Protein AF-A0A958JFI7-F1 (afdb_monomer_lite)

pLDDT: mean 71.12, std 20.84, range [21.69, 96.81]

Sequence (256 aa):
MNRSFSLTLYSITSLLFASSVSAQTQDPQSLEALSASIRDAGNITIALNADDDFAAGRYRFKNTDSPDADMDIFRLAPEFPLAEKFSHIEPLLELSASYLNISQDVPIPFPSTDADNLQFDVWSFGAGLGARIFLSEEYVRLIPRMRIVYSRFESSYDFRSPETRAELQPILGEAVDFDFTAWTYAPSLELEIAQVPFNDFLSFSFSSRADYLYTDSDRVFNRQKSFDSEASIWRNAVYLDFLTGIEFYATPLTLR

Structure (mmCIF, N/CA/C/O backbone):
data_AF-A0A958JFI7-F1
#
_entry.id   AF-A0A958JFI7-F1
#
loop_
_atom_site.group_PDB
_atom_site.id
_atom_site.type_symbol
_atom_site.label_atom_id
_atom_site.label_alt_id
_atom_site.label_comp_id
_atom_site.label_asym_id
_atom_site.label_entity_id
_atom_site.label_seq_id
_atom_site.pdbx_PDB_ins_code
_atom_site.Cartn_x
_atom_site.Cartn_y
_atom_site.Cartn_z
_atom_site.occupancy
_atom_site.B_iso_or_equiv
_atom_site.auth_seq_id
_atom_site.auth_comp_id
_atom_site.auth_asym_id
_atom_site.auth_atom_id
_atom_site.pdbx_PDB_model_num
ATOM 1 N N . MET A 1 1 ? -13.274 -21.461 9.652 1.00 24.55 1 MET A N 1
ATOM 2 C CA . MET A 1 1 ? -12.465 -20.587 8.775 1.00 24.55 1 MET A CA 1
ATOM 3 C C . MET A 1 1 ? -13.391 -20.023 7.715 1.00 24.55 1 MET A C 1
ATOM 5 O O . MET A 1 1 ? -13.614 -20.683 6.709 1.00 24.55 1 MET A O 1
ATOM 9 N N . ASN A 1 2 ? -13.965 -18.848 7.964 1.00 23.44 2 ASN A N 1
ATOM 10 C CA . ASN A 1 2 ? -14.810 -18.174 6.980 1.00 23.44 2 ASN A CA 1
ATOM 11 C C . ASN A 1 2 ? -13.929 -17.186 6.211 1.00 23.44 2 ASN A C 1
ATOM 13 O O . ASN A 1 2 ? -13.140 -16.472 6.825 1.00 23.44 2 ASN A O 1
ATOM 17 N N . ARG A 1 3 ? -14.036 -17.182 4.881 1.00 21.69 3 ARG A N 1
ATOM 18 C CA . ARG A 1 3 ? -13.420 -16.169 4.020 1.00 21.69 3 ARG A CA 1
ATOM 19 C C . ARG A 1 3 ? -14.536 -15.247 3.549 1.00 21.69 3 ARG A C 1
ATOM 21 O O . ARG A 1 3 ? -15.418 -15.702 2.827 1.00 21.69 3 ARG A O 1
ATOM 28 N N . SER A 1 4 ? -14.513 -13.996 3.989 1.00 23.27 4 SER A N 1
ATOM 29 C CA . SER A 1 4 ? -15.275 -12.921 3.359 1.00 23.27 4 SER A CA 1
ATOM 30 C C . SER A 1 4 ? -14.637 -12.566 2.014 1.00 23.27 4 SER A C 1
ATOM 32 O O . SER A 1 4 ? -13.440 -12.774 1.806 1.00 23.27 4 SER A O 1
ATOM 34 N N . PHE A 1 5 ? -15.444 -12.042 1.097 1.00 23.30 5 PHE A N 1
ATOM 35 C CA . PHE A 1 5 ? -14.984 -11.445 -0.152 1.00 23.30 5 PHE A CA 1
ATOM 36 C C . PHE A 1 5 ? -15.535 -10.017 -0.162 1.00 23.30 5 PHE A C 1
ATOM 38 O O . PHE A 1 5 ? -16.752 -9.851 -0.119 1.00 23.30 5 PHE A O 1
ATOM 45 N N . SER A 1 6 ? -14.655 -9.015 -0.127 1.00 24.34 6 SER A N 1
ATOM 46 C CA . SER A 1 6 ? -15.038 -7.600 -0.215 1.00 24.34 6 SER A CA 1
ATOM 47 C C . SER A 1 6 ? -14.938 -7.134 -1.664 1.00 24.34 6 SER A C 1
ATOM 49 O O . SER A 1 6 ? -14.059 -7.593 -2.397 1.00 24.34 6 SER A O 1
ATOM 51 N N . LEU A 1 7 ? -15.806 -6.208 -2.066 1.00 23.19 7 LEU A N 1
ATOM 52 C CA . LEU A 1 7 ? -15.664 -5.445 -3.303 1.00 23.19 7 LEU A CA 1
ATOM 53 C C . LEU A 1 7 ? -15.663 -3.952 -2.957 1.00 23.19 7 LEU A C 1
ATOM 55 O O . LEU A 1 7 ? -16.640 -3.244 -3.194 1.00 23.19 7 LEU A O 1
ATOM 59 N N . THR A 1 8 ? -14.566 -3.476 -2.372 1.00 30.16 8 THR A N 1
ATOM 60 C CA . THR A 1 8 ? -14.452 -2.083 -1.932 1.00 30.16 8 THR A CA 1
ATOM 61 C C . THR A 1 8 ? -14.417 -1.141 -3.142 1.00 30.16 8 THR A C 1
ATOM 63 O O . THR A 1 8 ? -13.464 -1.134 -3.924 1.00 30.16 8 THR A O 1
ATOM 66 N N . LEU A 1 9 ? -15.474 -0.341 -3.320 1.00 23.33 9 LEU A N 1
ATOM 67 C CA . LEU A 1 9 ? -15.602 0.596 -4.438 1.00 23.33 9 LEU A CA 1
ATOM 68 C C . LEU A 1 9 ? -14.866 1.914 -4.141 1.00 23.33 9 LEU A C 1
ATOM 70 O O . LEU A 1 9 ? -15.475 2.932 -3.815 1.00 23.33 9 LEU A O 1
ATOM 74 N N . TYR A 1 10 ? -13.542 1.901 -4.260 1.00 28.62 10 TYR A N 1
ATOM 75 C CA . TYR A 1 10 ? -12.729 3.099 -4.067 1.00 28.62 10 TYR A CA 1
ATOM 76 C C . TYR A 1 10 ? -12.900 4.120 -5.198 1.00 28.62 10 TYR A C 1
ATOM 78 O O . TYR A 1 10 ? -12.567 3.857 -6.355 1.00 28.62 10 TYR A O 1
ATOM 86 N N . SER A 1 11 ? -13.278 5.351 -4.847 1.00 24.22 11 SER A N 1
ATOM 87 C CA . SER A 1 11 ? -12.982 6.519 -5.677 1.00 24.22 11 SER A CA 1
ATOM 88 C C . SER A 1 11 ? -11.522 6.942 -5.466 1.00 24.22 11 SER A C 1
ATOM 90 O O . SER A 1 11 ? -11.236 7.866 -4.697 1.00 24.22 11 SER A O 1
ATOM 92 N N . ILE A 1 12 ? -10.584 6.283 -6.157 1.00 28.97 12 ILE A N 1
ATOM 93 C CA . ILE A 1 12 ? -9.196 6.766 -6.285 1.00 28.97 12 ILE A CA 1
ATOM 94 C C . ILE A 1 12 ? -9.207 7.973 -7.236 1.00 28.97 12 ILE A C 1
ATOM 96 O O . ILE A 1 12 ? -8.841 7.892 -8.405 1.00 28.97 12 ILE A O 1
ATOM 100 N N . THR A 1 13 ? -9.697 9.110 -6.744 1.00 25.06 13 THR A N 1
ATOM 101 C CA . THR A 1 13 ? -9.997 10.295 -7.574 1.00 25.06 13 THR A CA 1
ATOM 102 C C . THR A 1 13 ? -8.757 11.130 -7.926 1.00 25.06 13 THR A C 1
ATOM 104 O O . THR A 1 13 ? -8.886 12.215 -8.489 1.00 25.06 13 THR A O 1
ATOM 107 N N . SER A 1 14 ? -7.551 10.667 -7.580 1.00 26.06 14 SER A N 1
ATOM 108 C CA . SER A 1 14 ? -6.311 11.433 -7.748 1.00 26.06 14 SER A CA 1
ATOM 109 C C . SER A 1 14 ? -5.054 10.561 -7.870 1.00 26.06 14 SER A C 1
ATOM 111 O O . SER A 1 14 ? -4.099 10.728 -7.116 1.00 26.06 14 SER A O 1
ATOM 113 N N . LEU A 1 15 ? -5.033 9.668 -8.861 1.00 29.42 15 LEU A N 1
ATOM 114 C CA . LEU A 1 15 ? -3.793 9.201 -9.496 1.00 29.42 15 LEU A CA 1
ATOM 115 C C . LEU A 1 15 ? -3.896 9.459 -11.005 1.00 29.42 15 LEU A C 1
ATOM 117 O O . LEU A 1 15 ? -4.109 8.562 -11.817 1.00 29.42 15 LEU A O 1
ATOM 121 N N . LEU A 1 16 ? -3.792 10.741 -11.371 1.00 25.45 16 LEU A N 1
ATOM 122 C CA . LEU A 1 16 ? -3.577 11.156 -12.755 1.00 25.45 16 LEU A CA 1
ATOM 123 C C . LEU A 1 16 ? -2.144 10.780 -13.150 1.00 25.45 16 LEU A C 1
ATOM 125 O O . LEU A 1 16 ? -1.223 11.581 -12.997 1.00 25.45 16 LEU A O 1
ATOM 129 N N . PHE A 1 17 ? -1.970 9.559 -13.657 1.00 33.88 17 PHE A N 1
ATOM 130 C CA . PHE A 1 17 ? -0.748 9.128 -14.336 1.00 33.88 17 PHE A CA 1
ATOM 131 C C . PHE A 1 17 ? -0.603 9.898 -15.656 1.00 33.88 17 PHE A C 1
ATOM 133 O O . PHE A 1 17 ? -1.020 9.450 -16.722 1.00 33.88 17 PHE A O 1
ATOM 140 N N . ALA A 1 18 ? -0.048 11.103 -15.548 1.00 25.31 18 ALA A N 1
ATOM 141 C CA . ALA A 1 18 ? 0.226 12.017 -16.649 1.00 25.31 18 ALA A CA 1
ATOM 142 C C . ALA A 1 18 ? 1.734 12.300 -16.770 1.00 25.31 18 ALA A C 1
ATOM 144 O O . ALA A 1 18 ? 2.155 13.443 -16.937 1.00 25.31 18 ALA A O 1
AT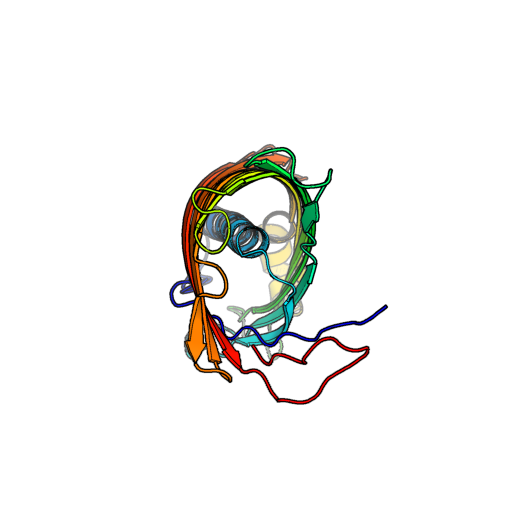OM 145 N N . SER A 1 19 ? 2.555 11.251 -16.704 1.00 30.91 19 SER A N 1
ATOM 146 C CA . SER A 1 19 ? 3.933 11.253 -17.198 1.00 30.91 19 SER A CA 1
ATOM 147 C C . SER A 1 19 ? 3.931 10.754 -18.649 1.00 30.91 19 SER A C 1
ATOM 149 O O . SER A 1 19 ? 4.237 9.605 -18.952 1.00 30.91 19 SER A O 1
ATOM 151 N N . SER A 1 20 ? 3.545 11.634 -19.581 1.00 28.55 20 SER A N 1
ATOM 152 C CA . SER A 1 20 ? 3.682 11.375 -21.016 1.00 28.55 20 SER A CA 1
ATOM 153 C C . SER A 1 20 ? 5.169 11.283 -21.371 1.00 28.55 20 SER A C 1
ATOM 155 O O . SER A 1 20 ? 5.827 12.309 -21.560 1.00 28.55 20 SER A O 1
ATOM 157 N N . VAL A 1 21 ? 5.707 10.063 -21.456 1.00 30.98 21 VAL A N 1
ATOM 158 C CA . VAL A 1 21 ? 7.081 9.804 -21.911 1.00 30.98 21 VAL A CA 1
ATOM 159 C C . VAL A 1 21 ? 7.155 10.053 -23.420 1.00 30.98 21 VAL A C 1
ATOM 161 O O . VAL A 1 21 ? 7.144 9.138 -24.240 1.00 30.98 21 VAL A O 1
ATOM 164 N N . SER A 1 22 ? 7.207 11.328 -23.807 1.00 29.44 22 SER A N 1
ATOM 165 C CA . SER A 1 22 ? 7.483 11.738 -25.179 1.00 29.44 22 SER A CA 1
ATOM 166 C C . SER A 1 22 ? 8.961 11.488 -25.476 1.00 29.44 22 SER A C 1
ATOM 168 O O . SER A 1 22 ? 9.813 12.344 -25.232 1.00 29.44 22 SER A O 1
ATOM 170 N N . ALA A 1 23 ? 9.270 10.293 -25.977 1.00 30.44 23 ALA A N 1
ATOM 171 C CA . ALA A 1 23 ? 10.619 9.885 -26.344 1.00 30.44 23 ALA A CA 1
ATOM 172 C C . ALA A 1 23 ? 11.145 10.688 -27.552 1.00 30.44 23 ALA A C 1
ATOM 174 O O . ALA A 1 23 ? 11.048 10.251 -28.698 1.00 30.44 23 ALA A O 1
ATOM 175 N N . GLN A 1 24 ? 11.737 11.860 -27.299 1.00 26.53 24 GLN A N 1
ATOM 176 C CA . GLN A 1 24 ? 12.527 12.608 -28.282 1.00 26.53 24 GLN A CA 1
ATOM 177 C C . GLN A 1 24 ? 13.888 13.045 -27.717 1.00 26.53 24 GLN A C 1
ATOM 179 O O . GLN A 1 24 ? 14.067 14.152 -27.229 1.00 26.53 24 GLN A O 1
ATOM 184 N N . THR A 1 25 ? 14.859 12.142 -27.894 1.00 32.44 25 THR A N 1
ATOM 185 C CA . THR A 1 25 ? 16.273 12.413 -28.238 1.00 32.44 25 THR A CA 1
ATOM 186 C C . THR A 1 25 ? 17.147 13.331 -27.358 1.00 32.44 25 THR A C 1
ATOM 188 O O . THR A 1 25 ? 17.020 14.547 -27.378 1.00 32.44 25 THR A O 1
ATOM 191 N N . GLN A 1 26 ? 18.211 12.722 -26.810 1.00 33.88 26 GLN A N 1
ATOM 192 C CA . GLN A 1 26 ? 19.552 13.311 -26.605 1.00 33.88 26 GLN A CA 1
ATOM 193 C C . GLN A 1 26 ? 19.723 14.537 -25.673 1.00 33.88 26 GLN A C 1
ATOM 195 O O . GLN A 1 26 ? 20.345 15.506 -26.094 1.00 33.88 26 GLN A O 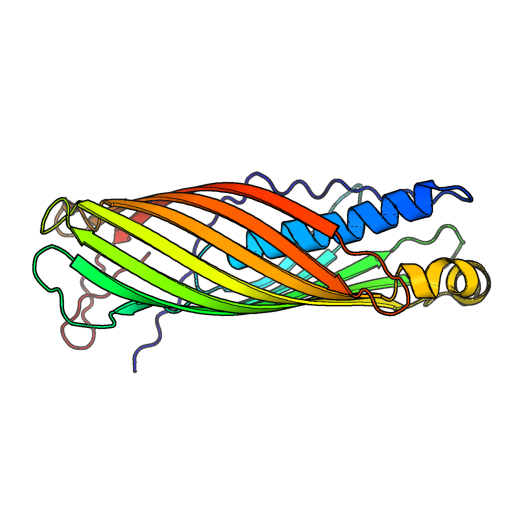1
ATOM 200 N N . ASP A 1 27 ? 19.312 14.479 -24.395 1.00 32.47 27 ASP A N 1
ATOM 201 C CA . ASP A 1 27 ? 19.961 15.277 -23.320 1.00 32.47 27 ASP A CA 1
ATOM 202 C C . ASP A 1 27 ? 19.539 14.817 -21.885 1.00 32.47 27 ASP A C 1
ATOM 204 O O . ASP A 1 27 ? 18.872 13.775 -21.766 1.00 32.47 27 ASP A O 1
ATOM 208 N N . PRO A 1 28 ? 19.903 15.521 -20.775 1.00 33.31 28 PRO A N 1
ATOM 209 C CA . PRO A 1 28 ? 19.523 15.205 -19.384 1.00 33.31 28 PRO A CA 1
ATOM 210 C C . PRO A 1 28 ? 18.050 14.900 -19.084 1.00 33.31 28 PRO A C 1
ATOM 212 O O . PRO A 1 28 ? 17.765 14.323 -18.036 1.00 33.31 28 PRO A O 1
ATOM 215 N N . GLN A 1 29 ? 17.132 15.196 -20.003 1.00 40.66 29 GLN A N 1
ATOM 216 C CA . GLN A 1 29 ? 15.729 14.776 -19.942 1.00 40.66 29 GLN A CA 1
ATOM 217 C C . GLN A 1 29 ? 15.566 13.251 -19.793 1.00 40.66 29 GLN A C 1
ATOM 219 O O . GLN A 1 29 ? 14.588 12.793 -19.215 1.00 40.66 29 GLN A O 1
ATOM 224 N N . SER A 1 30 ? 16.543 12.448 -20.234 1.00 44.34 30 SER A N 1
ATOM 225 C CA . SER A 1 30 ? 16.565 10.995 -19.985 1.00 44.34 30 SER A CA 1
ATOM 226 C C . SER A 1 30 ? 16.755 10.633 -18.502 1.00 44.34 30 SER A C 1
ATOM 228 O O . SER A 1 30 ? 16.158 9.674 -18.016 1.00 44.34 30 SER A O 1
ATOM 230 N N . LEU A 1 31 ? 17.533 11.423 -17.750 1.00 38.69 31 LEU A N 1
ATOM 231 C CA . LEU A 1 31 ? 17.660 11.281 -16.297 1.00 38.69 31 LEU A CA 1
ATOM 232 C C . LEU A 1 31 ? 16.433 11.831 -15.565 1.00 38.69 31 LEU A C 1
ATOM 234 O O . LEU A 1 31 ? 16.065 11.274 -14.534 1.00 38.69 31 LEU A O 1
ATOM 238 N N . GLU A 1 32 ? 15.796 12.881 -16.089 1.00 40.81 32 GLU A N 1
ATOM 239 C CA . GLU A 1 32 ? 14.532 13.391 -15.548 1.00 40.81 32 GLU A CA 1
ATOM 240 C C . GLU A 1 32 ? 13.403 12.372 -15.733 1.00 40.81 32 GLU A C 1
ATOM 242 O O . GLU A 1 32 ? 12.757 12.025 -14.749 1.00 40.81 32 GLU A O 1
ATOM 247 N N . ALA A 1 33 ? 13.233 11.807 -16.932 1.00 46.12 33 ALA A N 1
ATOM 248 C CA . ALA A 1 33 ? 12.263 10.747 -17.212 1.00 46.12 33 ALA A CA 1
ATOM 249 C C . ALA A 1 33 ? 12.496 9.499 -16.344 1.00 46.12 33 ALA A C 1
ATOM 251 O O . ALA A 1 33 ? 11.548 8.956 -15.779 1.00 46.12 33 ALA A O 1
ATOM 252 N N . LEU A 1 34 ? 13.757 9.091 -16.147 1.00 47.94 34 LEU A N 1
ATOM 253 C CA . LEU A 1 34 ? 14.077 8.004 -15.223 1.00 47.94 34 LEU A CA 1
ATOM 254 C C . LEU A 1 34 ? 13.734 8.365 -13.770 1.00 47.94 34 LEU A C 1
ATOM 256 O O . LEU A 1 34 ? 13.151 7.561 -13.048 1.00 47.94 34 LEU A O 1
ATOM 260 N N . SER A 1 35 ? 14.072 9.581 -13.331 1.00 46.56 35 SER A N 1
ATOM 261 C CA . SER A 1 35 ? 13.741 10.045 -11.979 1.00 46.56 35 SER A CA 1
ATOM 262 C C . SER A 1 35 ? 12.233 10.182 -11.758 1.00 46.56 35 SER A C 1
ATOM 264 O O . SER A 1 35 ? 11.768 9.936 -10.649 1.00 46.56 35 SER A O 1
ATOM 266 N N . ALA A 1 36 ? 11.469 10.503 -12.808 1.00 52.56 36 ALA A N 1
ATOM 267 C CA . ALA A 1 36 ? 10.015 10.484 -12.802 1.00 52.56 36 ALA A CA 1
ATOM 268 C C . ALA A 1 36 ? 9.503 9.048 -12.656 1.00 52.56 36 ALA A C 1
ATOM 270 O O . ALA A 1 36 ? 8.734 8.800 -11.743 1.00 52.56 36 ALA A O 1
ATOM 271 N N . SER A 1 37 ? 10.016 8.083 -13.426 1.00 54.03 37 SER A N 1
ATOM 272 C CA . SER A 1 37 ? 9.641 6.666 -13.291 1.00 54.03 37 SER A CA 1
ATOM 273 C C . SER A 1 37 ? 9.950 6.091 -11.898 1.00 54.03 37 SER A C 1
ATOM 275 O O . SER A 1 37 ? 9.134 5.366 -11.338 1.00 54.03 37 SER A O 1
ATOM 277 N N . ILE A 1 38 ? 11.099 6.437 -11.302 1.00 53.56 38 ILE A N 1
ATOM 278 C CA . ILE A 1 38 ? 11.480 6.013 -9.939 1.00 53.56 38 ILE A CA 1
ATOM 279 C C . ILE A 1 38 ? 10.630 6.728 -8.870 1.00 53.56 38 ILE A C 1
ATOM 281 O O . ILE A 1 38 ? 10.262 6.134 -7.855 1.00 53.56 38 ILE A O 1
ATOM 285 N N . ARG A 1 39 ? 10.266 7.996 -9.091 1.00 55.78 39 ARG A N 1
ATOM 286 C CA . ARG A 1 39 ? 9.355 8.739 -8.210 1.00 55.78 39 ARG A CA 1
ATOM 287 C C . ARG A 1 39 ? 7.922 8.214 -8.303 1.00 55.78 39 ARG A C 1
ATOM 289 O O . ARG A 1 39 ? 7.270 8.078 -7.274 1.00 55.78 39 ARG A O 1
ATOM 296 N N . ASP A 1 40 ? 7.454 7.887 -9.501 1.00 58.12 40 ASP A N 1
ATOM 297 C CA . ASP A 1 40 ? 6.142 7.299 -9.759 1.00 58.12 40 ASP A CA 1
ATOM 298 C C . ASP A 1 40 ? 6.066 5.900 -9.131 1.00 58.12 40 ASP A C 1
ATOM 300 O O . ASP A 1 40 ? 5.099 5.611 -8.433 1.00 58.12 40 ASP A O 1
ATOM 304 N N . ALA A 1 41 ? 7.132 5.096 -9.221 1.00 53.81 41 ALA A N 1
ATOM 305 C CA . ALA A 1 41 ? 7.309 3.863 -8.451 1.00 53.81 41 ALA A CA 1
ATOM 306 C C . ALA A 1 41 ? 7.175 4.085 -6.928 1.00 53.81 41 ALA A C 1
ATOM 308 O O . ALA A 1 41 ? 6.419 3.379 -6.258 1.00 53.81 41 ALA A O 1
ATOM 309 N N . GLY A 1 42 ? 7.854 5.095 -6.372 1.00 53.56 42 GLY A N 1
ATOM 310 C CA . GLY A 1 42 ? 7.721 5.472 -4.959 1.00 53.56 42 GLY A CA 1
ATOM 311 C C . GLY A 1 42 ? 6.292 5.885 -4.575 1.00 53.56 42 GLY A C 1
ATOM 312 O O . GLY A 1 42 ? 5.761 5.413 -3.570 1.00 53.56 42 GLY A O 1
ATOM 313 N N . ASN A 1 43 ? 5.639 6.705 -5.404 1.00 56.91 43 ASN A N 1
ATOM 314 C CA . ASN A 1 43 ? 4.254 7.156 -5.226 1.00 56.91 43 ASN A CA 1
ATOM 315 C C . ASN A 1 43 ? 3.247 5.994 -5.300 1.00 56.91 43 ASN A C 1
ATOM 317 O O . ASN A 1 43 ? 2.306 5.932 -4.507 1.00 56.91 43 ASN A O 1
ATOM 321 N N . ILE A 1 44 ? 3.464 5.053 -6.222 1.00 59.84 44 ILE A N 1
ATOM 322 C CA . ILE A 1 44 ? 2.700 3.811 -6.346 1.00 59.84 44 ILE A CA 1
ATOM 323 C C . ILE A 1 44 ? 2.834 2.993 -5.060 1.00 59.84 44 ILE A C 1
ATOM 325 O O . ILE A 1 44 ? 1.824 2.608 -4.483 1.00 59.84 44 ILE A O 1
ATOM 329 N N . THR A 1 45 ? 4.049 2.797 -4.546 1.00 55.88 45 THR A N 1
ATOM 330 C CA . THR A 1 45 ? 4.294 2.090 -3.277 1.00 55.88 45 THR A CA 1
ATOM 331 C C . THR A 1 45 ? 3.648 2.789 -2.084 1.00 55.88 45 THR A C 1
ATOM 333 O O . THR A 1 45 ? 3.091 2.133 -1.204 1.00 55.88 45 THR A O 1
ATOM 336 N N . ILE A 1 46 ? 3.655 4.118 -2.067 1.00 57.75 46 ILE A N 1
ATOM 337 C CA . ILE A 1 46 ? 2.940 4.938 -1.088 1.00 57.75 46 ILE A CA 1
ATOM 338 C C . ILE A 1 46 ? 1.425 4.651 -1.128 1.00 57.75 46 ILE A C 1
ATOM 340 O O . ILE A 1 46 ? 0.836 4.364 -0.085 1.00 57.75 46 ILE A O 1
ATOM 344 N N . ALA A 1 47 ? 0.804 4.614 -2.312 1.00 59.62 47 ALA A N 1
ATOM 345 C CA . ALA A 1 47 ? -0.613 4.268 -2.468 1.00 59.62 47 ALA A CA 1
ATOM 346 C C . ALA A 1 47 ? -0.914 2.793 -2.112 1.00 59.62 47 ALA A C 1
ATOM 348 O O . ALA A 1 47 ? -1.837 2.512 -1.344 1.00 59.62 47 ALA A O 1
ATOM 349 N N . LEU A 1 48 ? -0.093 1.854 -2.603 1.00 63.06 48 LEU A N 1
ATOM 350 C CA . LEU A 1 48 ? -0.191 0.409 -2.346 1.00 63.06 48 LEU A CA 1
ATOM 351 C C . LEU A 1 48 ? -0.069 0.038 -0.870 1.00 63.06 48 LEU A C 1
ATOM 353 O O . LEU A 1 48 ? -0.626 -0.977 -0.460 1.00 63.06 48 LEU A O 1
ATOM 357 N N . ASN A 1 49 ? 0.671 0.814 -0.076 1.00 58.78 49 ASN A N 1
ATOM 358 C CA . ASN A 1 49 ? 0.862 0.527 1.343 1.00 58.78 49 ASN A CA 1
ATOM 359 C C . ASN A 1 49 ? -0.076 1.328 2.247 1.00 58.78 49 ASN A C 1
ATOM 361 O O . ASN A 1 49 ? -0.395 0.842 3.334 1.00 58.78 49 ASN A O 1
ATOM 365 N N . ALA A 1 50 ? -0.588 2.481 1.802 1.00 57.91 50 ALA A N 1
ATOM 366 C CA . ALA A 1 50 ? -1.549 3.272 2.566 1.00 57.91 50 ALA A CA 1
ATOM 367 C C . ALA A 1 50 ? -2.839 2.492 2.850 1.00 57.91 50 ALA A C 1
ATOM 369 O O . ALA A 1 50 ? -3.144 2.240 4.009 1.00 57.91 50 ALA A O 1
ATOM 370 N N . ASP A 1 51 ? -3.566 2.067 1.807 1.00 63.91 51 ASP A N 1
ATOM 371 C CA . ASP A 1 51 ? -5.032 1.908 1.911 1.00 63.91 51 ASP A CA 1
ATOM 372 C C . ASP A 1 51 ? -5.632 0.680 2.649 1.00 63.91 51 ASP A C 1
ATOM 374 O O . ASP A 1 51 ? -6.760 0.307 2.382 1.00 63.91 51 ASP A O 1
ATOM 378 N N . ASP A 1 52 ? -4.891 0.064 3.576 1.00 58.78 52 ASP A N 1
ATOM 379 C CA . ASP A 1 52 ? -5.273 -0.957 4.587 1.00 58.78 52 ASP A CA 1
ATOM 380 C C . ASP A 1 52 ? -6.064 -2.234 4.205 1.00 58.78 52 ASP A C 1
ATOM 382 O O . ASP A 1 52 ? -6.042 -3.189 4.974 1.00 58.78 52 ASP A O 1
ATOM 386 N N . ASP A 1 53 ? -6.724 -2.306 3.055 1.00 64.44 53 ASP A N 1
ATOM 387 C CA . ASP A 1 53 ? -7.720 -3.326 2.709 1.00 64.44 53 ASP A CA 1
ATOM 388 C C . ASP A 1 53 ? -7.123 -4.576 2.027 1.00 64.44 53 ASP A C 1
ATOM 390 O O . ASP A 1 53 ? -5.964 -4.609 1.596 1.00 64.44 53 ASP A O 1
ATOM 394 N N . PHE A 1 54 ? -7.939 -5.625 1.878 1.00 69.81 54 PHE A N 1
ATOM 395 C CA . PHE A 1 54 ? -7.615 -6.773 1.022 1.00 69.81 54 PHE A CA 1
ATOM 396 C C . PHE A 1 54 ? -8.020 -6.479 -0.426 1.00 69.81 54 PHE A C 1
ATOM 398 O O . PHE A 1 54 ? -9.208 -6.371 -0.725 1.00 69.81 54 PHE A O 1
ATOM 405 N N . ALA A 1 55 ? -7.048 -6.416 -1.336 1.00 70.62 55 ALA A N 1
ATOM 406 C CA . ALA A 1 55 ? -7.285 -6.145 -2.753 1.00 70.62 55 ALA A CA 1
ATOM 407 C C . ALA A 1 55 ? -6.623 -7.212 -3.630 1.00 70.62 55 ALA A C 1
ATOM 409 O O . ALA A 1 55 ? -5.481 -7.597 -3.396 1.00 70.62 55 ALA A O 1
ATOM 410 N N . ALA A 1 56 ? -7.321 -7.690 -4.656 1.00 77.75 56 ALA A N 1
ATOM 411 C CA . ALA A 1 56 ? -6.735 -8.544 -5.684 1.00 77.75 56 ALA A CA 1
ATOM 412 C C . ALA A 1 56 ? -7.485 -8.348 -7.003 1.00 77.75 56 ALA A C 1
ATOM 414 O O . ALA A 1 56 ? -8.716 -8.395 -7.017 1.00 77.75 56 ALA A O 1
ATOM 415 N N . GLY A 1 57 ? -6.770 -8.153 -8.108 1.00 72.25 57 GLY A N 1
ATOM 416 C CA . GLY A 1 57 ? -7.414 -7.974 -9.406 1.00 72.25 57 GLY A CA 1
ATOM 417 C C . GLY A 1 57 ? -6.461 -7.629 -10.541 1.00 72.25 57 GLY A C 1
ATOM 418 O O . GLY A 1 57 ? -5.320 -7.235 -10.313 1.00 72.25 57 GLY A O 1
ATOM 419 N N . ARG A 1 58 ? -6.984 -7.755 -11.764 1.00 75.50 58 ARG A N 1
ATOM 420 C CA . ARG A 1 58 ? -6.367 -7.264 -12.996 1.00 75.50 58 ARG A CA 1
ATOM 421 C C . ARG A 1 58 ? -7.145 -6.064 -13.505 1.00 75.50 58 ARG A C 1
ATOM 423 O O . ARG A 1 58 ? -8.359 -6.151 -13.695 1.00 75.50 58 ARG A O 1
ATOM 430 N N . TYR A 1 59 ? -6.439 -4.983 -13.782 1.00 72.38 59 TYR A N 1
ATOM 431 C CA . TYR A 1 59 ? -6.973 -3.753 -14.345 1.00 72.38 59 TYR A CA 1
ATOM 432 C C . TYR A 1 59 ? -6.307 -3.499 -15.696 1.00 72.38 59 TYR A C 1
ATOM 434 O O . TYR A 1 59 ? -5.136 -3.814 -15.885 1.00 72.38 59 TYR A O 1
ATOM 442 N N . ARG A 1 60 ? -7.059 -2.927 -16.639 1.00 72.56 60 ARG A N 1
ATOM 443 C CA . ARG A 1 60 ? -6.530 -2.443 -17.916 1.00 72.56 60 ARG A CA 1
ATOM 444 C C . ARG A 1 60 ? -6.875 -0.974 -18.049 1.00 72.56 60 ARG A C 1
ATOM 446 O O . ARG A 1 60 ? -8.048 -0.628 -18.194 1.00 72.56 60 ARG A O 1
ATOM 453 N N . PHE A 1 61 ? -5.859 -0.128 -18.012 1.00 68.06 61 PHE A N 1
ATOM 454 C CA . PHE A 1 61 ? -5.993 1.294 -18.263 1.00 68.06 61 PHE A CA 1
ATOM 455 C C . PHE A 1 61 ? -5.861 1.532 -19.758 1.00 68.06 61 PHE A C 1
ATOM 457 O O . PHE A 1 61 ? -4.823 1.251 -20.349 1.00 68.06 61 PHE A O 1
ATOM 464 N N . LYS A 1 62 ? -6.938 2.039 -20.357 1.00 70.44 62 LYS A N 1
ATOM 465 C CA . LYS A 1 62 ? -6.939 2.512 -21.737 1.00 70.44 62 LYS A CA 1
ATOM 466 C C . LYS A 1 62 ? -6.881 4.022 -21.741 1.00 70.44 62 LYS A C 1
ATOM 468 O O . LYS A 1 62 ? -7.745 4.654 -21.132 1.00 70.44 62 LYS A O 1
ATOM 473 N N . ASN A 1 63 ? -5.901 4.585 -22.429 1.00 54.88 63 ASN A N 1
ATOM 474 C CA . ASN A 1 63 ? -5.782 6.024 -22.604 1.00 54.88 63 ASN A CA 1
ATOM 475 C C . ASN A 1 63 ? -5.729 6.347 -24.104 1.00 54.88 63 ASN A C 1
ATOM 477 O O . ASN A 1 63 ? -5.233 5.562 -24.905 1.00 54.88 63 ASN A O 1
ATOM 481 N N . THR A 1 64 ? -6.294 7.486 -24.494 1.00 54.53 64 THR A N 1
ATOM 482 C CA . THR A 1 64 ? -6.251 7.957 -25.888 1.00 54.53 64 THR A CA 1
ATOM 483 C C . THR A 1 64 ? -4.899 8.599 -26.204 1.00 54.53 64 THR A C 1
ATOM 485 O O . THR A 1 64 ? -4.444 8.533 -27.342 1.00 54.53 64 THR A O 1
ATOM 488 N N . ASP A 1 65 ? -4.259 9.183 -25.183 1.00 54.34 65 ASP A N 1
ATOM 489 C CA . ASP A 1 65 ? -3.049 10.007 -25.303 1.00 54.34 65 ASP A CA 1
ATOM 490 C C . ASP A 1 65 ? -1.796 9.349 -24.685 1.00 54.34 65 ASP A C 1
ATOM 492 O O . ASP A 1 65 ? -0.707 9.921 -24.725 1.00 54.34 65 ASP A O 1
ATOM 496 N N . SER A 1 66 ? -1.936 8.139 -24.130 1.00 56.06 66 SER A N 1
ATOM 497 C CA . SER A 1 66 ? -0.841 7.334 -23.569 1.00 56.06 66 SER A CA 1
ATOM 498 C C . SER A 1 66 ? -1.060 5.850 -23.884 1.00 56.06 66 SER A C 1
ATOM 500 O O . SER A 1 66 ? -2.198 5.455 -24.134 1.00 56.06 66 SER A O 1
ATOM 502 N N . PRO A 1 67 ? -0.017 5.005 -23.844 1.00 64.06 67 PRO A N 1
ATOM 503 C CA . PRO A 1 67 ? -0.157 3.594 -24.194 1.00 64.06 67 PRO A CA 1
ATOM 504 C C . PRO A 1 67 ? -0.979 2.814 -23.163 1.00 64.06 67 PRO A C 1
ATOM 506 O O . PRO A 1 67 ? -0.860 3.079 -21.962 1.00 64.06 67 PRO A O 1
ATOM 509 N N . ASP A 1 68 ? -1.771 1.843 -23.634 1.00 70.94 68 ASP A N 1
ATOM 510 C CA . ASP A 1 68 ? -2.535 0.917 -22.787 1.00 70.94 68 ASP A CA 1
ATOM 511 C C . ASP A 1 68 ? -1.597 0.239 -21.766 1.00 70.94 68 ASP A C 1
ATOM 513 O O . ASP A 1 68 ? -0.524 -0.254 -22.121 1.00 70.94 68 ASP A O 1
ATOM 517 N N . ALA A 1 69 ? -2.018 0.196 -20.500 1.00 70.44 69 ALA A N 1
ATOM 518 C CA . ALA A 1 69 ? -1.276 -0.444 -19.416 1.00 70.44 69 ALA A CA 1
ATOM 519 C C . ALA A 1 69 ? -2.143 -1.503 -18.723 1.00 70.44 69 ALA A C 1
ATOM 521 O O . ALA A 1 69 ? -3.269 -1.222 -18.298 1.00 70.44 69 ALA A O 1
ATOM 522 N N . ASP A 1 70 ? -1.609 -2.714 -18.586 1.00 76.69 70 ASP A N 1
ATOM 523 C CA . ASP A 1 70 ? -2.173 -3.763 -17.740 1.00 76.69 70 ASP A CA 1
ATOM 524 C C . ASP A 1 70 ? -1.540 -3.690 -16.347 1.00 76.69 70 ASP A C 1
ATOM 526 O O . ASP A 1 70 ? -0.336 -3.494 -16.210 1.00 76.69 70 ASP A O 1
ATOM 530 N N . MET A 1 71 ? -2.360 -3.851 -15.311 1.00 76.56 71 MET A N 1
ATOM 531 C CA . MET A 1 71 ? -1.947 -3.782 -13.914 1.00 76.56 71 MET A CA 1
ATOM 532 C C . MET A 1 71 ? -2.538 -4.957 -13.132 1.00 76.56 71 MET A C 1
ATOM 534 O O . MET A 1 71 ? -3.757 -5.031 -12.962 1.00 76.56 71 MET A O 1
ATOM 538 N N . ASP A 1 72 ? -1.687 -5.848 -12.630 1.00 81.88 72 ASP A N 1
ATOM 539 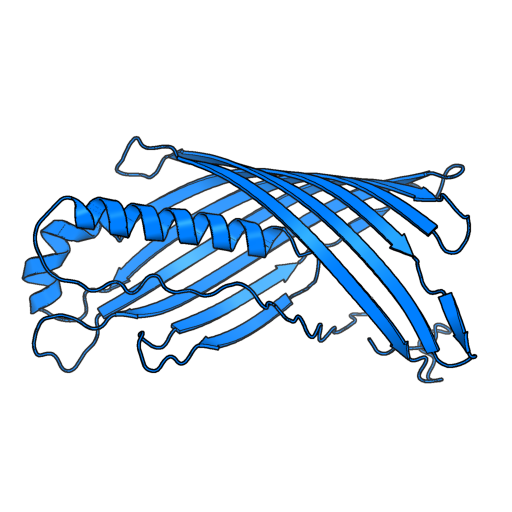C CA . ASP A 1 72 ? -2.071 -6.949 -11.741 1.00 81.88 72 ASP A CA 1
ATOM 540 C C . ASP A 1 72 ? -1.672 -6.584 -10.301 1.00 81.88 72 ASP A C 1
ATOM 542 O O . ASP A 1 72 ? -0.500 -6.356 -10.014 1.00 81.88 72 ASP A O 1
ATOM 546 N N . ILE A 1 73 ? -2.639 -6.519 -9.380 1.00 82.00 73 ILE A N 1
ATOM 547 C CA . ILE A 1 73 ? -2.418 -6.176 -7.964 1.00 82.00 73 ILE A CA 1
ATOM 548 C C . ILE A 1 73 ? -2.864 -7.315 -7.046 1.00 82.00 73 ILE A C 1
ATOM 550 O O . ILE A 1 73 ? -3.891 -7.962 -7.268 1.00 82.00 73 ILE A O 1
ATOM 554 N N . PHE A 1 74 ? -2.114 -7.516 -5.966 1.00 83.81 74 PHE A N 1
ATOM 555 C CA . PHE A 1 74 ? -2.468 -8.363 -4.835 1.00 83.81 74 PHE A CA 1
ATOM 556 C C . PHE A 1 74 ? -2.037 -7.698 -3.524 1.00 83.81 74 PHE A C 1
ATOM 558 O O . PHE A 1 74 ? -0.919 -7.211 -3.403 1.00 83.81 74 PHE A O 1
ATOM 565 N N . ARG A 1 75 ? -2.906 -7.697 -2.514 1.00 82.81 75 ARG A N 1
ATOM 566 C CA . ARG A 1 75 ? -2.661 -7.109 -1.198 1.00 82.81 75 ARG A CA 1
ATOM 567 C C . ARG A 1 75 ? -3.371 -7.904 -0.111 1.00 82.81 75 ARG A C 1
ATOM 569 O O . ARG A 1 75 ? -4.580 -8.124 -0.171 1.00 82.81 75 ARG A O 1
ATOM 576 N N . LEU A 1 76 ? -2.618 -8.249 0.927 1.00 85.00 76 LEU A N 1
ATOM 577 C CA . LEU A 1 76 ? -3.118 -8.682 2.227 1.00 85.00 76 LEU A CA 1
ATOM 578 C C . LEU A 1 76 ? -2.662 -7.669 3.279 1.00 85.00 76 LEU A C 1
ATOM 580 O O . LEU A 1 76 ? -1.483 -7.320 3.304 1.00 85.00 76 LEU A O 1
ATOM 584 N N . ALA A 1 77 ? -3.553 -7.238 4.168 1.00 85.94 77 ALA A N 1
ATOM 585 C CA . ALA A 1 77 ? -3.207 -6.336 5.270 1.00 85.94 77 ALA A CA 1
ATOM 586 C C . ALA A 1 77 ? -3.965 -6.685 6.575 1.00 85.94 77 ALA A C 1
ATOM 588 O O . ALA A 1 77 ? -4.767 -5.896 7.066 1.00 85.94 77 ALA A O 1
ATOM 589 N N . PRO A 1 78 ? -3.785 -7.900 7.133 1.00 86.44 78 PRO A N 1
ATOM 590 C CA . PRO A 1 78 ? -4.466 -8.300 8.361 1.00 86.44 78 PRO A CA 1
ATOM 591 C C . PRO A 1 78 ? -4.006 -7.508 9.600 1.00 86.44 78 PRO A C 1
ATOM 593 O O . PRO A 1 78 ? -2.812 -7.381 9.881 1.00 86.44 78 PRO A O 1
ATOM 596 N N . GLU A 1 79 ? -4.982 -7.077 10.400 1.00 89.44 79 GLU A N 1
ATOM 597 C CA . GLU A 1 79 ? -4.799 -6.470 11.722 1.00 89.44 79 GLU A CA 1
ATOM 598 C C . GLU A 1 79 ? -5.243 -7.452 12.823 1.00 89.44 79 GLU A C 1
ATOM 600 O O . GLU A 1 79 ? -6.311 -8.063 12.742 1.00 89.44 79 GLU A O 1
ATOM 605 N N . PHE A 1 80 ? -4.424 -7.605 13.864 1.00 90.50 80 PHE A N 1
ATOM 606 C CA . PHE A 1 80 ? -4.626 -8.551 14.962 1.00 90.50 80 PHE A CA 1
ATOM 607 C C . PHE A 1 80 ? -4.609 -7.829 16.318 1.00 90.50 80 PHE A C 1
ATOM 609 O O . PHE A 1 80 ? -3.598 -7.205 16.652 1.00 90.50 80 PHE A O 1
ATOM 616 N N . PRO A 1 81 ? -5.658 -7.954 17.151 1.00 92.25 81 PRO A N 1
ATOM 617 C CA . PRO A 1 81 ? -5.571 -7.611 18.567 1.00 92.25 81 PRO A CA 1
ATOM 618 C C . PRO A 1 81 ? -4.508 -8.476 19.258 1.00 92.25 81 PRO A C 1
ATOM 620 O O . PRO A 1 81 ? -4.548 -9.704 19.179 1.00 92.25 81 PRO A O 1
ATOM 623 N N . LEU A 1 82 ? -3.546 -7.840 19.926 1.00 90.94 82 LEU A N 1
ATOM 624 C CA . LEU A 1 82 ? -2.454 -8.514 20.642 1.00 90.94 82 LEU A CA 1
ATOM 625 C C . LEU A 1 82 ? -2.848 -8.975 22.052 1.00 90.94 82 LEU A C 1
ATOM 627 O O . LEU A 1 82 ? -2.188 -9.837 22.630 1.00 90.94 82 LEU A O 1
ATOM 631 N N . ALA A 1 83 ? -3.904 -8.389 22.608 1.00 87.19 83 ALA A N 1
ATOM 632 C CA . ALA A 1 83 ? -4.492 -8.745 23.890 1.00 87.19 83 ALA A CA 1
ATOM 633 C C . ALA A 1 83 ? -5.988 -8.409 23.868 1.00 87.19 83 ALA A C 1
ATOM 635 O O . ALA A 1 83 ? -6.429 -7.592 23.060 1.00 87.19 83 ALA A O 1
ATOM 636 N N . GLU A 1 84 ? -6.754 -9.001 24.783 1.00 83.75 84 GLU A N 1
ATOM 637 C CA . GLU A 1 84 ? -8.117 -8.544 25.065 1.00 83.75 84 GLU A CA 1
ATOM 638 C C . GLU A 1 84 ? -8.105 -7.074 25.522 1.00 83.75 84 GLU A C 1
ATOM 640 O O . GLU A 1 84 ? -7.152 -6.620 26.164 1.00 83.75 84 GLU A O 1
ATOM 645 N N . LYS A 1 85 ? -9.178 -6.334 25.205 1.00 82.88 85 LYS A N 1
ATOM 646 C CA . LYS A 1 85 ? -9.381 -4.933 25.603 1.00 82.88 85 LYS A CA 1
ATOM 647 C C . LYS A 1 85 ? -9.111 -4.745 27.102 1.00 82.88 85 LYS A C 1
ATOM 649 O O . LYS A 1 85 ? -9.890 -5.188 27.947 1.00 82.88 85 LYS A O 1
ATOM 654 N N . PHE A 1 86 ? -8.037 -4.031 27.432 1.00 81.44 86 PHE A N 1
ATOM 655 C CA . PHE A 1 86 ? -7.695 -3.675 28.804 1.00 81.44 86 PHE A CA 1
ATOM 656 C C . PHE A 1 86 ? -8.039 -2.204 29.038 1.00 81.44 86 PHE A C 1
ATOM 658 O O . PHE A 1 86 ? -7.405 -1.303 28.484 1.00 81.44 86 PHE A O 1
ATOM 665 N N . SER A 1 87 ? -9.048 -1.946 29.878 1.00 85.31 87 SER A N 1
ATOM 666 C CA . SER A 1 87 ? -9.626 -0.603 30.036 1.00 85.31 87 SER A CA 1
ATOM 667 C C . SER A 1 87 ? -10.124 -0.066 28.677 1.00 85.31 87 SER A C 1
ATOM 669 O O . SER A 1 87 ? -10.788 -0.785 27.931 1.00 85.31 87 SER A O 1
ATOM 671 N N . HIS A 1 88 ? -9.813 1.180 28.329 1.00 92.25 88 HIS A N 1
ATOM 672 C CA . HIS A 1 88 ? -10.183 1.812 27.061 1.00 92.25 88 HIS A CA 1
ATOM 673 C C . HIS A 1 88 ? -9.140 1.610 25.948 1.00 92.25 88 HIS A C 1
ATOM 675 O O . HIS A 1 88 ? -9.134 2.385 24.996 1.00 92.25 88 HIS A O 1
ATOM 681 N N . ILE A 1 89 ? -8.243 0.620 26.053 1.00 93.81 89 ILE A N 1
ATOM 682 C CA . ILE A 1 89 ? -7.152 0.405 25.090 1.00 93.81 89 ILE A CA 1
ATOM 683 C C . ILE A 1 89 ? -7.084 -1.068 24.662 1.00 93.81 89 ILE A C 1
ATOM 685 O O . ILE A 1 89 ? -7.092 -1.977 25.491 1.00 93.81 89 ILE A O 1
ATOM 689 N N . GLU A 1 90 ? -6.966 -1.299 23.358 1.00 95.00 90 GLU A N 1
ATOM 690 C CA . GLU A 1 90 ? -6.695 -2.608 22.757 1.00 95.00 90 GLU A CA 1
ATOM 691 C C . GLU A 1 90 ? -5.439 -2.509 21.869 1.00 95.00 90 GLU A C 1
ATOM 693 O O . GLU A 1 90 ? -5.462 -1.770 20.883 1.00 95.00 90 GLU A O 1
ATOM 698 N N . PRO A 1 91 ? -4.323 -3.185 22.205 1.00 95.56 91 PRO A N 1
ATOM 699 C CA . PRO A 1 91 ? -3.096 -3.135 21.411 1.00 95.56 91 PRO A CA 1
ATOM 700 C C . PRO A 1 91 ? -3.234 -3.950 20.120 1.00 95.56 91 PRO A C 1
ATOM 702 O O . PRO A 1 91 ? -3.829 -5.027 20.121 1.00 95.56 91 PRO A O 1
ATOM 705 N N . LEU A 1 92 ? -2.637 -3.464 19.031 1.00 95.06 92 LEU A N 1
ATOM 706 C CA . LEU A 1 92 ? -2.758 -4.028 17.685 1.00 95.06 92 LEU A CA 1
ATOM 707 C C . LEU A 1 92 ? -1.393 -4.375 17.088 1.00 95.06 92 LEU A C 1
ATOM 709 O O . LEU A 1 92 ? -0.427 -3.627 17.251 1.00 95.06 92 LEU A O 1
ATOM 713 N N . LEU A 1 93 ? -1.361 -5.469 16.333 1.00 94.31 93 LEU A N 1
ATOM 714 C CA . LEU A 1 93 ? -0.319 -5.822 15.375 1.00 94.31 93 LEU A CA 1
ATOM 715 C C . LEU A 1 93 ? -0.913 -5.758 13.970 1.00 94.31 93 LEU A C 1
ATOM 717 O O . LEU A 1 93 ? -1.862 -6.474 13.662 1.00 94.31 93 LEU A O 1
ATOM 721 N N . GLU A 1 94 ? -0.316 -4.951 13.108 1.00 92.19 94 GLU A N 1
ATOM 722 C CA . GLU A 1 94 ? -0.577 -4.977 11.675 1.00 92.19 94 GLU A CA 1
ATOM 723 C C . GLU A 1 94 ? 0.491 -5.809 10.975 1.00 92.19 94 GLU A C 1
ATOM 725 O O . GLU A 1 94 ? 1.684 -5.660 11.251 1.00 92.19 94 GLU A O 1
ATOM 730 N N . LEU A 1 95 ? 0.076 -6.628 10.016 1.00 91.25 95 LEU A N 1
ATOM 731 C CA . LEU A 1 95 ? 0.965 -7.221 9.025 1.00 91.25 95 LEU A CA 1
ATOM 732 C C . LEU A 1 95 ? 0.431 -6.884 7.636 1.00 91.25 95 LEU A C 1
ATOM 734 O O . LEU A 1 95 ? -0.772 -6.755 7.438 1.00 91.25 95 LEU A O 1
ATOM 738 N N . SER A 1 96 ? 1.319 -6.757 6.659 1.00 89.50 96 SER A N 1
ATOM 739 C CA . SER A 1 96 ? 0.945 -6.525 5.268 1.00 89.50 96 SER A CA 1
ATOM 740 C C . SER A 1 96 ? 1.914 -7.203 4.312 1.00 89.50 96 SER A C 1
ATOM 742 O O . SER A 1 96 ? 3.109 -7.313 4.584 1.00 89.50 96 SER A O 1
ATOM 744 N N . ALA A 1 97 ? 1.378 -7.669 3.192 1.00 91.00 97 ALA A N 1
ATOM 745 C CA . ALA A 1 97 ? 2.131 -8.158 2.052 1.00 91.00 97 ALA A CA 1
ATOM 746 C C . ALA A 1 97 ? 1.404 -7.700 0.788 1.00 91.00 97 ALA A C 1
ATOM 748 O O . ALA A 1 97 ? 0.198 -7.931 0.664 1.00 91.00 97 ALA A O 1
ATOM 749 N N . SER A 1 98 ? 2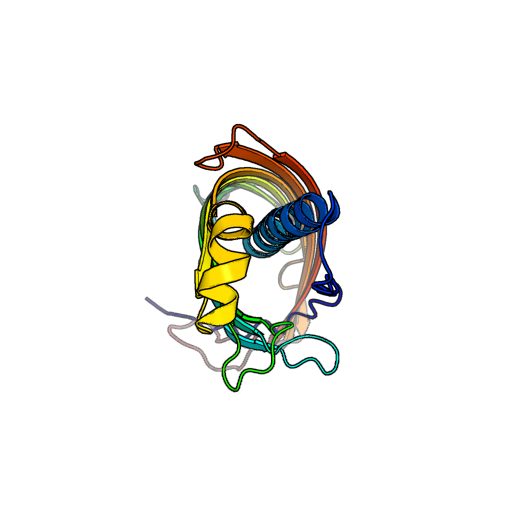.111 -7.061 -0.138 1.00 88.44 98 SER A N 1
ATOM 750 C CA . SER A 1 98 ? 1.548 -6.677 -1.428 1.00 88.44 98 SER A CA 1
ATOM 751 C C . SER A 1 98 ? 2.469 -7.031 -2.587 1.00 88.44 98 SER A C 1
ATOM 753 O O . SER A 1 98 ? 3.682 -7.185 -2.430 1.00 88.44 98 SER A O 1
ATOM 755 N N . TYR A 1 99 ? 1.847 -7.180 -3.746 1.00 88.81 99 TYR A N 1
ATOM 756 C CA . TYR A 1 99 ? 2.480 -7.328 -5.037 1.00 88.81 99 TYR A CA 1
ATOM 757 C C . TYR A 1 99 ? 1.742 -6.447 -6.041 1.00 88.81 99 TYR A C 1
ATOM 759 O O . TYR A 1 99 ? 0.508 -6.401 -6.047 1.00 88.81 99 TYR A O 1
ATOM 767 N N . LEU A 1 100 ? 2.500 -5.774 -6.893 1.00 84.38 100 LEU A N 1
ATOM 768 C CA . LEU A 1 100 ? 1.995 -5.064 -8.051 1.00 84.38 100 LEU A CA 1
ATOM 769 C C . LEU A 1 100 ? 2.876 -5.385 -9.251 1.00 84.38 100 LEU A C 1
ATOM 771 O O . LEU A 1 100 ? 4.090 -5.233 -9.173 1.00 84.38 100 LEU A O 1
ATOM 775 N N . ASN A 1 101 ? 2.243 -5.736 -10.360 1.00 87.44 101 ASN A N 1
ATOM 776 C CA . ASN A 1 101 ? 2.829 -5.706 -11.688 1.00 87.44 101 ASN A CA 1
ATOM 777 C C . ASN A 1 101 ? 2.134 -4.614 -12.505 1.00 87.44 101 ASN A C 1
ATOM 779 O O . ASN A 1 101 ? 0.906 -4.511 -12.481 1.00 87.44 101 ASN A O 1
ATOM 783 N N . ILE A 1 102 ? 2.908 -3.829 -13.245 1.00 82.44 102 ILE A N 1
ATOM 784 C CA . ILE A 1 102 ? 2.434 -2.991 -14.344 1.00 82.44 102 ILE A CA 1
ATOM 785 C C . ILE A 1 102 ? 3.194 -3.430 -15.594 1.00 82.44 102 ILE A C 1
ATOM 787 O O . ILE A 1 102 ? 4.421 -3.472 -15.579 1.00 82.44 102 ILE A O 1
ATOM 791 N N . SER A 1 103 ? 2.483 -3.714 -16.682 1.00 83.38 103 SER A N 1
ATOM 792 C CA . SER A 1 103 ? 3.072 -3.921 -18.006 1.00 83.38 103 SER A CA 1
ATOM 793 C C . SER A 1 103 ? 2.437 -2.956 -19.000 1.00 83.38 103 SER A C 1
ATOM 795 O O . SER A 1 103 ? 1.212 -2.849 -19.090 1.00 83.38 103 SER A O 1
ATOM 797 N N . GLN A 1 104 ? 3.278 -2.241 -19.740 1.00 78.56 104 GLN A N 1
ATOM 798 C CA . GLN A 1 104 ? 2.880 -1.234 -20.713 1.00 78.56 104 GLN A CA 1
ATOM 799 C C . GLN A 1 104 ? 3.654 -1.447 -22.014 1.00 78.56 104 GLN A C 1
ATOM 801 O O . GLN A 1 104 ? 4.883 -1.519 -22.009 1.00 78.56 104 GLN A O 1
ATOM 806 N N . ASP A 1 105 ? 2.945 -1.509 -23.139 1.00 77.19 105 ASP A N 1
ATOM 807 C CA . ASP A 1 105 ? 3.589 -1.507 -24.452 1.00 77.19 105 ASP A CA 1
ATOM 808 C C . ASP A 1 105 ? 4.019 -0.069 -24.792 1.00 77.19 105 ASP A C 1
ATOM 810 O O . ASP A 1 105 ? 3.194 0.840 -24.873 1.00 77.19 105 ASP A O 1
ATOM 814 N N . VAL A 1 106 ? 5.319 0.165 -24.963 1.00 72.75 106 VAL A N 1
ATOM 815 C CA . VAL A 1 106 ? 5.896 1.495 -25.186 1.00 72.75 106 VAL A CA 1
ATOM 816 C C . VAL A 1 106 ? 6.000 1.764 -26.694 1.00 72.75 106 VAL A C 1
ATOM 818 O O . VAL A 1 106 ? 6.654 1.001 -27.408 1.00 72.75 106 VAL A O 1
ATOM 821 N N . PRO A 1 107 ? 5.375 2.835 -27.221 1.00 67.06 107 PRO A N 1
ATOM 822 C CA . PRO A 1 107 ? 5.446 3.181 -28.631 1.00 67.06 107 PRO A CA 1
ATOM 823 C C . PRO A 1 107 ? 6.846 3.686 -28.967 1.00 67.06 107 PRO A C 1
ATOM 825 O O . PRO A 1 107 ? 7.380 4.585 -28.316 1.00 67.06 107 PRO A O 1
ATOM 828 N N . ILE A 1 108 ? 7.430 3.114 -30.014 1.00 70.19 108 ILE A N 1
ATOM 829 C CA . ILE A 1 108 ? 8.825 3.357 -30.372 1.00 70.19 108 ILE A CA 1
ATOM 830 C C . ILE A 1 108 ? 8.940 4.383 -31.507 1.00 70.19 108 ILE A C 1
ATOM 832 O O . ILE A 1 108 ? 8.068 4.442 -32.375 1.00 70.19 108 ILE A O 1
ATOM 836 N N . PRO A 1 109 ? 10.002 5.213 -31.534 1.00 64.12 109 PRO A N 1
ATOM 837 C CA . PRO A 1 109 ? 10.142 6.294 -32.515 1.00 64.12 109 PRO A CA 1
ATOM 838 C C . PRO A 1 109 ? 10.512 5.803 -33.928 1.00 64.12 109 PRO A C 1
ATOM 840 O O . PRO A 1 109 ? 10.594 6.607 -34.857 1.00 64.12 109 PRO A O 1
ATOM 843 N N . PHE A 1 110 ? 10.739 4.498 -34.097 1.00 69.06 110 PHE A N 1
ATOM 844 C CA . PHE A 1 110 ? 11.087 3.855 -35.362 1.00 69.06 110 PHE A CA 1
ATOM 845 C C . PHE A 1 110 ? 9.858 3.173 -35.988 1.00 69.06 110 PHE A C 1
ATOM 847 O O . PHE A 1 110 ? 8.998 2.676 -35.259 1.00 69.06 110 PHE A O 1
ATOM 854 N N . PRO A 1 111 ? 9.759 3.099 -37.328 1.00 64.06 111 PRO A N 1
ATOM 855 C CA . PRO A 1 111 ? 8.666 2.401 -37.999 1.00 64.06 111 PRO A CA 1
ATOM 856 C C . PRO A 1 111 ? 8.762 0.880 -37.783 1.00 64.06 111 PRO A C 1
ATOM 858 O O . PRO A 1 111 ? 9.483 0.186 -38.496 1.00 64.06 111 PRO A O 1
ATOM 861 N N . SER A 1 112 ? 7.994 0.375 -36.819 1.00 65.69 112 SER A N 1
ATOM 862 C CA . SER A 1 112 ? 7.894 -1.036 -36.427 1.00 65.69 112 SER A CA 1
ATOM 863 C C . SER A 1 112 ? 6.427 -1.471 -36.349 1.00 65.69 112 SER A C 1
ATOM 865 O O . SER A 1 112 ? 5.539 -0.642 -36.142 1.00 65.69 112 SER A O 1
ATOM 867 N N . THR A 1 113 ? 6.163 -2.770 -36.500 1.00 63.41 113 THR A N 1
ATOM 868 C CA . THR A 1 113 ? 4.856 -3.375 -36.175 1.00 63.41 113 THR A CA 1
ATOM 869 C C . THR A 1 113 ? 4.697 -3.674 -34.689 1.00 63.41 113 THR A C 1
ATOM 871 O O . THR A 1 113 ? 3.572 -3.776 -34.204 1.00 63.41 113 THR A O 1
ATOM 874 N N . ASP A 1 114 ? 5.819 -3.802 -33.985 1.00 69.88 114 ASP A N 1
ATOM 875 C CA . ASP A 1 114 ? 5.899 -4.316 -32.628 1.00 69.88 114 ASP A CA 1
ATOM 876 C C . ASP A 1 114 ? 6.355 -3.172 -31.716 1.00 69.88 114 ASP A C 1
ATOM 878 O O . ASP A 1 114 ? 7.394 -2.550 -31.961 1.00 69.88 114 ASP A O 1
ATOM 882 N N . ALA A 1 115 ? 5.560 -2.884 -30.685 1.00 74.50 115 ALA A N 1
ATOM 883 C CA . ALA A 1 115 ? 5.948 -1.999 -29.594 1.00 74.50 115 ALA A CA 1
ATOM 884 C C . ALA A 1 115 ? 6.899 -2.737 -28.640 1.00 74.50 115 ALA A C 1
ATOM 886 O O . ALA A 1 115 ? 6.726 -3.936 -28.398 1.00 74.50 115 ALA A O 1
ATOM 887 N N . ASP A 1 116 ? 7.871 -2.018 -28.079 1.00 78.44 116 ASP A N 1
ATOM 888 C CA . ASP A 1 116 ? 8.651 -2.511 -26.939 1.00 78.44 116 ASP A CA 1
ATOM 889 C C . ASP A 1 116 ? 7.732 -2.644 -25.707 1.00 78.44 116 ASP A C 1
ATOM 891 O O . ASP A 1 116 ? 6.598 -2.167 -25.721 1.00 78.44 116 ASP A O 1
ATOM 895 N N . ASN A 1 117 ? 8.187 -3.271 -24.622 1.00 82.38 117 ASN A N 1
ATOM 896 C CA . ASN A 1 117 ? 7.381 -3.393 -23.402 1.00 82.38 117 ASN A CA 1
ATOM 897 C C . ASN A 1 117 ? 8.175 -3.023 -22.157 1.00 82.38 117 ASN A C 1
ATOM 899 O O . ASN A 1 117 ? 9.262 -3.547 -21.936 1.00 82.38 117 ASN A O 1
ATOM 903 N N . LEU A 1 118 ? 7.603 -2.142 -21.342 1.00 80.06 118 LEU A N 1
ATOM 904 C CA . LEU A 1 118 ? 8.079 -1.830 -20.005 1.00 80.06 118 LEU A CA 1
ATOM 905 C C . LEU A 1 118 ? 7.253 -2.640 -19.005 1.00 80.06 118 LEU A C 1
ATOM 907 O O . LEU A 1 118 ? 6.033 -2.484 -18.933 1.00 80.06 118 LEU A O 1
ATOM 911 N N . GLN A 1 119 ? 7.927 -3.474 -18.221 1.00 86.00 119 GLN A N 1
ATOM 912 C CA . GLN A 1 119 ? 7.351 -4.203 -17.102 1.00 86.00 119 GLN A CA 1
ATOM 913 C C . GLN A 1 119 ? 7.977 -3.715 -15.795 1.00 86.00 119 GLN A C 1
ATOM 915 O O . GLN A 1 119 ? 9.197 -3.617 -15.671 1.00 86.00 119 GLN A O 1
ATOM 920 N N . PHE A 1 120 ? 7.127 -3.439 -14.813 1.00 82.75 120 PHE A N 1
ATOM 921 C CA . PHE A 1 120 ? 7.494 -2.922 -13.506 1.00 82.75 120 PHE A CA 1
ATOM 922 C C . PHE A 1 120 ? 6.809 -3.743 -12.408 1.00 82.75 120 PHE A C 1
ATOM 924 O O . PHE A 1 120 ? 5.584 -3.854 -12.371 1.00 82.75 120 PHE A O 1
ATOM 931 N N . ASP A 1 121 ? 7.612 -4.311 -11.516 1.00 89.38 121 ASP A N 1
ATOM 932 C CA . ASP A 1 121 ? 7.213 -5.204 -10.437 1.00 89.38 121 ASP A CA 1
ATOM 933 C C . ASP A 1 121 ? 7.586 -4.607 -9.073 1.00 89.38 121 ASP A C 1
ATOM 935 O O . ASP A 1 121 ? 8.711 -4.160 -8.842 1.00 89.38 121 ASP A O 1
ATOM 939 N N . VAL A 1 122 ? 6.643 -4.642 -8.132 1.00 87.00 122 VAL A N 1
ATOM 940 C CA . VAL A 1 122 ? 6.844 -4.217 -6.743 1.00 87.00 122 VAL A CA 1
ATOM 941 C C . VAL A 1 122 ? 6.365 -5.305 -5.804 1.00 87.00 122 VAL A C 1
ATOM 943 O O . VAL A 1 122 ? 5.208 -5.710 -5.857 1.00 87.00 122 VAL A O 1
ATOM 946 N N . TRP A 1 123 ? 7.229 -5.717 -4.883 1.00 91.06 123 TRP A N 1
ATOM 947 C CA . TRP A 1 123 ? 6.863 -6.531 -3.726 1.00 91.06 123 TRP A CA 1
ATOM 948 C C . TRP A 1 123 ? 7.023 -5.701 -2.459 1.00 91.06 123 TRP A C 1
ATOM 950 O O . TRP A 1 123 ? 8.108 -5.171 -2.222 1.00 91.06 123 TRP A O 1
ATOM 960 N N . SER A 1 124 ? 5.990 -5.622 -1.618 1.00 90.12 124 SER A N 1
ATOM 961 C CA . SER A 1 124 ? 6.094 -5.002 -0.292 1.00 90.12 124 SER A CA 1
ATOM 962 C C . SER A 1 124 ? 5.734 -5.969 0.832 1.00 90.12 124 SER A C 1
ATOM 964 O O . SER A 1 124 ? 4.849 -6.815 0.700 1.00 90.12 124 SER A O 1
ATOM 966 N N . PHE A 1 125 ? 6.419 -5.821 1.963 1.00 92.81 125 PHE A N 1
ATOM 967 C CA . PHE A 1 125 ? 6.142 -6.521 3.210 1.00 92.81 125 PHE A CA 1
ATOM 968 C C . PHE A 1 125 ? 6.234 -5.522 4.355 1.00 92.81 125 PHE A C 1
ATOM 970 O O . PHE A 1 125 ? 7.275 -4.897 4.555 1.00 92.81 125 PHE A O 1
ATOM 977 N N . GLY A 1 126 ? 5.158 -5.371 5.118 1.00 91.62 126 GLY A N 1
ATOM 978 C CA . GLY A 1 126 ? 5.099 -4.425 6.223 1.00 91.62 126 GLY A CA 1
ATOM 979 C C . GLY A 1 126 ? 4.646 -5.055 7.527 1.00 91.62 126 GLY A C 1
ATOM 980 O O . GLY A 1 126 ? 3.833 -5.977 7.542 1.00 91.62 126 GLY A O 1
ATOM 981 N N . ALA A 1 127 ? 5.145 -4.510 8.628 1.00 94.88 127 ALA A N 1
ATOM 982 C CA . ALA A 1 127 ? 4.684 -4.810 9.974 1.00 94.88 127 ALA A CA 1
ATOM 983 C C . ALA A 1 127 ? 4.487 -3.501 10.741 1.00 94.88 127 ALA A C 1
ATOM 985 O O . ALA A 1 127 ? 5.246 -2.546 10.564 1.00 94.88 127 ALA A O 1
ATOM 986 N N . GLY A 1 128 ? 3.470 -3.443 11.590 1.00 94.50 128 GLY A N 1
ATOM 987 C CA . GLY A 1 128 ? 3.154 -2.252 12.366 1.00 94.50 128 GLY A CA 1
ATOM 988 C C . GLY A 1 128 ? 2.575 -2.577 13.728 1.00 94.50 128 GLY A C 1
ATOM 989 O O . GLY A 1 128 ? 2.082 -3.676 13.969 1.00 94.50 128 GLY A O 1
ATOM 990 N N . LEU A 1 129 ? 2.642 -1.605 14.627 1.00 96.50 129 LEU A N 1
ATOM 991 C CA . LEU A 1 129 ? 1.999 -1.660 15.933 1.00 96.50 129 LEU A CA 1
ATOM 992 C C . LEU A 1 129 ? 1.071 -0.461 16.085 1.00 96.50 129 LEU A C 1
ATOM 994 O O . LEU A 1 129 ? 1.375 0.639 15.623 1.00 96.50 129 LEU A O 1
ATOM 998 N N . GLY A 1 130 ? -0.046 -0.664 16.769 1.00 95.69 130 GLY A N 1
ATOM 999 C CA . GLY A 1 130 ? -1.002 0.395 17.066 1.00 95.69 130 GLY A CA 1
ATOM 1000 C C . GLY A 1 130 ? -1.788 0.109 18.333 1.00 95.69 130 GLY A C 1
ATOM 1001 O O . GLY A 1 130 ? -1.520 -0.859 19.048 1.00 95.69 130 GLY A O 1
ATOM 1002 N N . ALA A 1 131 ? -2.773 0.952 18.615 1.00 95.75 131 ALA A N 1
ATOM 1003 C CA . ALA A 1 131 ? -3.729 0.703 19.684 1.00 95.75 131 ALA A CA 1
ATOM 1004 C C . ALA A 1 131 ? -5.086 1.324 19.350 1.00 95.75 131 ALA A C 1
ATOM 1006 O O . ALA A 1 131 ? -5.135 2.499 19.002 1.00 95.75 131 ALA A O 1
ATOM 1007 N N . ARG A 1 132 ? -6.190 0.584 19.507 1.00 94.94 132 ARG A N 1
ATOM 1008 C CA . ARG A 1 132 ? -7.535 1.180 19.481 1.00 94.94 132 ARG A CA 1
ATOM 1009 C C . ARG A 1 132 ? -7.818 1.786 20.848 1.00 94.94 132 ARG A C 1
ATOM 1011 O O . ARG A 1 132 ? -7.890 1.068 21.844 1.00 94.94 132 ARG A O 1
ATOM 1018 N N . ILE A 1 133 ? -7.966 3.105 20.892 1.00 95.81 133 ILE A N 1
ATOM 1019 C CA . ILE A 1 133 ? -8.324 3.868 22.086 1.00 95.81 133 ILE A CA 1
ATOM 1020 C C . ILE A 1 133 ? -9.818 4.188 22.006 1.00 95.81 133 ILE A C 1
ATOM 1022 O O . ILE A 1 133 ? -10.254 4.971 21.164 1.00 95.81 133 ILE A O 1
ATOM 1026 N N . PHE A 1 134 ? -10.612 3.576 22.877 1.00 94.62 134 PHE A N 1
ATOM 1027 C CA . PHE A 1 134 ? -12.067 3.717 22.919 1.00 94.62 134 PHE A CA 1
ATOM 1028 C C . PHE A 1 134 ? -12.449 5.037 23.607 1.00 94.62 134 PHE A C 1
ATOM 1030 O O . PHE A 1 134 ? -12.547 5.096 24.833 1.00 94.62 134 PHE A O 1
ATOM 1037 N N . LEU A 1 135 ? -12.657 6.098 22.819 1.00 94.25 135 LEU A N 1
ATOM 1038 C CA . LEU A 1 135 ? -13.134 7.405 23.301 1.00 94.25 135 LEU A CA 1
ATOM 1039 C C . LEU A 1 135 ? -14.600 7.337 23.763 1.00 94.25 135 LEU A C 1
ATOM 1041 O O . LEU A 1 135 ? -15.013 8.046 24.677 1.00 94.25 135 LEU A O 1
ATOM 1045 N N . SER A 1 136 ? -15.371 6.456 23.130 1.00 92.00 136 SER A N 1
ATOM 1046 C CA . SER A 1 136 ? -16.655 5.933 23.590 1.00 92.00 136 SER A CA 1
ATOM 1047 C C . SER A 1 136 ? -16.549 4.407 23.590 1.00 92.00 136 SER A C 1
ATOM 1049 O O . SER A 1 136 ? -15.835 3.842 22.762 1.00 92.00 136 SER A O 1
ATOM 1051 N N . GLU A 1 137 ? -17.225 3.724 24.517 1.00 83.94 137 GLU A N 1
ATOM 1052 C CA . GLU A 1 137 ? -17.121 2.261 24.611 1.00 83.94 137 GLU A CA 1
ATOM 1053 C C . GLU A 1 137 ? -17.683 1.531 23.386 1.00 83.94 137 GLU A C 1
ATOM 1055 O O . GLU A 1 137 ? -17.184 0.456 23.054 1.00 83.94 137 GLU A O 1
ATOM 1060 N N . GLU A 1 138 ? -18.675 2.132 22.724 1.00 84.31 138 GLU A N 1
ATOM 1061 C CA . GLU A 1 138 ? -19.430 1.537 21.619 1.00 84.31 138 GLU A CA 1
ATOM 1062 C C . GLU A 1 138 ? -18.955 2.071 20.254 1.00 84.31 138 GLU A C 1
ATOM 1064 O O . GLU A 1 138 ? -18.504 1.291 19.412 1.00 84.31 138 GLU A O 1
ATOM 1069 N N . TYR A 1 139 ? -18.996 3.396 20.046 1.00 88.44 139 TYR A N 1
ATOM 1070 C CA . TYR A 1 139 ? -18.945 3.977 18.692 1.00 88.44 139 TYR A CA 1
ATOM 1071 C C . TYR A 1 139 ? -17.620 4.636 18.301 1.00 88.44 139 TYR A C 1
ATOM 1073 O O . TYR A 1 139 ? -17.205 4.507 17.158 1.00 88.44 139 TYR A O 1
ATOM 1081 N N . VAL A 1 140 ? -16.962 5.386 19.190 1.00 94.44 140 VAL A N 1
ATOM 1082 C CA . VAL A 1 140 ? -15.868 6.297 18.788 1.00 94.44 140 VAL A CA 1
ATOM 1083 C C . VAL A 1 140 ? -14.515 5.772 19.244 1.00 94.44 140 VAL A C 1
ATOM 1085 O O . VAL A 1 140 ? -14.278 5.618 20.445 1.00 94.44 140 VAL A O 1
ATOM 1088 N N . ARG A 1 141 ? -13.606 5.554 18.291 1.00 95.25 141 ARG A N 1
ATOM 1089 C CA . ARG A 1 141 ? -12.259 5.025 18.531 1.00 95.25 141 ARG A CA 1
ATOM 1090 C C . ARG A 1 141 ? -11.210 5.915 17.876 1.00 95.25 141 ARG A C 1
ATOM 1092 O O . ARG A 1 141 ? -11.398 6.394 16.764 1.00 95.25 141 ARG A O 1
ATOM 1099 N N . LEU A 1 142 ? -10.094 6.116 18.564 1.00 96.81 142 LEU A N 1
ATOM 1100 C CA . LEU A 1 142 ? -8.896 6.752 18.027 1.00 96.81 142 LEU A CA 1
ATOM 1101 C C . LEU A 1 142 ? -7.811 5.683 17.901 1.00 96.81 142 LEU A C 1
ATOM 1103 O O . LEU A 1 142 ? -7.519 4.998 18.879 1.00 96.81 142 LEU A O 1
ATOM 1107 N N . ILE A 1 143 ? -7.227 5.530 16.718 1.00 95.81 143 ILE A N 1
ATOM 1108 C CA . ILE A 1 143 ? -6.282 4.461 16.403 1.00 95.81 143 ILE A CA 1
ATOM 1109 C C . ILE A 1 143 ? -4.962 5.075 15.910 1.00 95.81 143 ILE A C 1
ATOM 1111 O O . ILE A 1 143 ? -4.766 5.246 14.705 1.00 95.81 143 ILE A O 1
ATOM 1115 N N . PRO A 1 144 ? -4.047 5.464 16.819 1.00 96.81 144 PRO A N 1
ATOM 1116 C CA . PRO A 1 144 ? -2.656 5.705 16.459 1.00 96.81 144 PRO A CA 1
ATOM 1117 C C . PRO A 1 144 ? -1.981 4.391 16.046 1.00 96.81 144 PRO A C 1
ATOM 1119 O O . PRO A 1 144 ? -2.105 3.374 16.738 1.00 96.81 144 PRO A O 1
ATOM 1122 N N . ARG A 1 145 ? -1.222 4.424 14.947 1.00 94.75 145 ARG A N 1
ATOM 1123 C CA . ARG A 1 145 ? -0.403 3.298 14.477 1.00 94.75 145 ARG A CA 1
ATOM 1124 C C . ARG A 1 145 ? 0.962 3.770 13.979 1.00 94.75 145 ARG A C 1
ATOM 1126 O O . ARG A 1 145 ? 1.128 4.915 13.566 1.00 94.75 145 ARG A O 1
ATOM 1133 N N . MET A 1 146 ? 1.933 2.866 13.979 1.00 95.12 146 MET A N 1
ATOM 1134 C CA . MET A 1 146 ? 3.242 3.036 13.353 1.00 95.12 146 MET A CA 1
ATOM 1135 C C . MET A 1 146 ? 3.581 1.763 12.586 1.00 95.12 146 MET A C 1
ATOM 1137 O O . MET A 1 146 ? 3.716 0.696 13.189 1.00 95.12 146 MET A O 1
ATOM 1141 N N . ARG A 1 147 ? 3.735 1.878 11.267 1.00 92.31 147 ARG A N 1
ATOM 1142 C CA . ARG A 1 147 ? 4.069 0.769 10.367 1.00 92.31 147 ARG A CA 1
ATOM 1143 C C . ARG A 1 147 ? 5.437 1.001 9.728 1.00 92.31 147 ARG A C 1
ATOM 1145 O O . ARG A 1 147 ? 5.818 2.136 9.455 1.00 92.31 147 ARG A O 1
ATOM 1152 N N . ILE A 1 148 ? 6.177 -0.077 9.506 1.00 92.56 148 ILE A N 1
ATOM 1153 C CA . ILE A 1 148 ? 7.414 -0.101 8.725 1.00 92.56 148 ILE A CA 1
ATOM 1154 C C . ILE A 1 148 ? 7.184 -1.073 7.573 1.00 92.56 148 ILE A C 1
ATOM 1156 O O . ILE A 1 148 ? 6.722 -2.193 7.796 1.00 92.56 148 ILE A O 1
ATOM 1160 N N . VAL A 1 149 ? 7.488 -0.646 6.352 1.00 90.19 149 VAL A N 1
ATOM 1161 C CA . VAL A 1 149 ? 7.319 -1.435 5.132 1.00 90.19 149 VAL A CA 1
ATOM 1162 C C . VAL A 1 149 ? 8.651 -1.542 4.410 1.00 90.19 149 VAL A C 1
ATOM 1164 O O . VAL A 1 149 ? 9.242 -0.532 4.047 1.00 90.19 149 VAL A O 1
ATOM 1167 N N . TYR A 1 150 ? 9.095 -2.767 4.162 1.00 91.31 150 TYR A N 1
ATOM 1168 C CA . TYR A 1 150 ? 10.139 -3.063 3.191 1.00 91.31 150 TYR A CA 1
ATOM 1169 C C . TYR A 1 150 ? 9.509 -3.228 1.809 1.00 91.31 150 TYR A C 1
ATOM 1171 O O . TYR A 1 150 ? 8.528 -3.959 1.671 1.00 91.31 150 TYR A O 1
ATOM 1179 N N . SER A 1 151 ? 10.076 -2.593 0.788 1.00 88.31 151 SER A N 1
ATOM 1180 C CA . SER A 1 151 ? 9.667 -2.760 -0.608 1.00 88.31 151 SER A CA 1
ATOM 1181 C C . SER A 1 151 ? 10.866 -3.093 -1.492 1.00 88.31 151 SER A C 1
ATOM 1183 O O . SER A 1 151 ? 11.947 -2.530 -1.319 1.00 88.31 151 SER A O 1
ATOM 1185 N N . ARG A 1 152 ? 10.668 -3.995 -2.453 1.00 89.75 152 ARG A N 1
ATOM 1186 C CA . ARG A 1 152 ? 11.604 -4.322 -3.533 1.00 89.75 152 ARG A CA 1
ATOM 1187 C C . ARG A 1 152 ? 10.948 -3.960 -4.856 1.00 89.75 152 ARG A C 1
ATOM 1189 O O . ARG A 1 152 ? 9.794 -4.314 -5.082 1.00 89.75 152 ARG A O 1
ATOM 1196 N N . PHE A 1 153 ? 11.710 -3.280 -5.695 1.00 85.06 153 PHE A N 1
ATOM 1197 C CA . PHE A 1 153 ? 11.300 -2.761 -6.988 1.00 85.06 153 PHE A CA 1
ATOM 1198 C C . PHE A 1 153 ? 12.155 -3.397 -8.064 1.00 85.06 153 PHE A C 1
ATOM 1200 O O . PHE A 1 153 ? 13.371 -3.481 -7.896 1.00 85.06 153 PHE A O 1
ATOM 1207 N N . GLU A 1 154 ? 11.528 -3.799 -9.159 1.00 87.25 154 GLU A N 1
ATOM 1208 C CA . GLU A 1 154 ? 12.186 -4.307 -10.354 1.00 87.25 154 GLU A CA 1
ATOM 1209 C C . GLU A 1 154 ? 11.524 -3.659 -11.569 1.00 87.25 154 GLU A C 1
ATOM 1211 O O . GLU A 1 154 ? 10.303 -3.614 -11.682 1.00 87.25 154 GLU A O 1
ATOM 1216 N N . SER A 1 155 ? 12.332 -3.122 -12.469 1.00 84.81 155 SER A N 1
ATOM 1217 C CA . SER A 1 155 ? 11.923 -2.605 -13.767 1.00 84.81 155 SER A CA 1
ATOM 1218 C C . SER A 1 155 ? 12.699 -3.364 -14.828 1.00 84.81 155 SER A C 1
ATOM 1220 O O . SER A 1 155 ? 13.896 -3.609 -14.665 1.00 84.81 155 SER A O 1
ATOM 1222 N N . SER A 1 156 ? 12.016 -3.746 -15.900 1.00 85.81 156 SER A N 1
ATOM 1223 C CA . SER A 1 156 ? 12.600 -4.438 -17.043 1.00 85.81 156 SER A CA 1
ATOM 1224 C C . SER A 1 156 ? 11.970 -3.942 -18.338 1.00 85.81 156 SER A C 1
ATOM 1226 O O . SER A 1 156 ? 10.758 -3.723 -18.404 1.00 85.81 156 SER A O 1
ATOM 1228 N N . TYR A 1 157 ? 12.787 -3.757 -19.369 1.00 83.06 157 TYR A N 1
ATOM 1229 C CA . TYR A 1 157 ? 12.355 -3.247 -20.662 1.00 83.06 157 TYR A CA 1
ATOM 1230 C C . TYR A 1 157 ? 12.730 -4.223 -21.785 1.00 83.06 157 TYR A C 1
ATOM 1232 O O . TYR A 1 157 ? 13.897 -4.420 -22.133 1.00 83.06 157 TYR A O 1
ATOM 1240 N N . ASP A 1 158 ? 11.716 -4.831 -22.391 1.00 86.44 158 ASP A N 1
ATOM 1241 C CA . ASP A 1 158 ? 11.855 -5.732 -23.529 1.00 86.44 158 ASP A CA 1
ATOM 1242 C C . ASP A 1 158 ? 11.949 -4.922 -24.832 1.00 86.44 158 ASP A C 1
ATOM 1244 O O . ASP A 1 158 ? 10.941 -4.493 -25.400 1.00 86.44 158 ASP A O 1
ATOM 1248 N N . PHE A 1 159 ? 13.184 -4.711 -25.300 1.00 82.50 159 PHE A N 1
ATOM 1249 C CA . PHE A 1 159 ? 13.489 -4.163 -26.626 1.00 82.50 159 PHE A CA 1
ATOM 1250 C C . PHE A 1 159 ? 13.121 -5.195 -27.703 1.00 82.50 159 PHE A C 1
ATOM 1252 O O . PHE A 1 159 ? 13.955 -6.029 -28.085 1.00 82.50 159 PHE A O 1
ATOM 1259 N N . ARG A 1 160 ? 11.871 -5.173 -28.175 1.00 83.88 160 ARG A N 1
ATOM 1260 C CA . ARG A 1 160 ? 11.321 -6.150 -29.130 1.00 83.88 160 ARG A CA 1
ATOM 1261 C C . ARG A 1 160 ? 11.747 -5.855 -30.565 1.00 83.88 160 ARG A C 1
ATOM 1263 O O . ARG A 1 160 ? 12.053 -6.793 -31.303 1.00 83.88 160 ARG A O 1
ATOM 1270 N N . SER A 1 161 ? 11.831 -4.579 -30.945 1.00 80.75 161 SER A N 1
ATOM 1271 C CA . SER A 1 161 ? 12.332 -4.172 -32.265 1.00 80.75 161 SER A CA 1
ATOM 1272 C C . SER A 1 161 ? 13.855 -4.397 -32.377 1.00 80.75 161 SER A C 1
ATOM 1274 O O . SER A 1 161 ? 14.609 -4.055 -31.462 1.00 80.75 161 SER A O 1
ATOM 1276 N N . PRO A 1 162 ? 14.358 -4.949 -33.501 1.00 82.69 162 PRO A N 1
ATOM 1277 C CA . PRO A 1 162 ? 15.796 -5.016 -33.773 1.00 82.69 162 PRO A CA 1
ATOM 1278 C C . PRO A 1 162 ? 16.478 -3.641 -33.778 1.00 82.69 162 PRO A C 1
ATOM 1280 O O . PRO A 1 162 ? 17.628 -3.527 -33.358 1.00 82.69 162 PRO A O 1
ATOM 1283 N N . GLU A 1 163 ? 15.772 -2.606 -34.234 1.00 80.38 163 GLU A N 1
ATOM 1284 C CA . GLU A 1 163 ? 16.234 -1.221 -34.312 1.00 80.38 163 GLU A CA 1
ATOM 1285 C C . GLU A 1 163 ? 16.348 -0.597 -32.915 1.00 80.38 163 GLU A C 1
ATOM 1287 O O . GLU A 1 163 ? 17.407 -0.070 -32.569 1.00 80.38 163 GLU A O 1
ATOM 1292 N N . THR A 1 164 ? 15.321 -0.725 -32.061 1.00 75.56 164 THR A N 1
ATOM 1293 C CA . THR A 1 164 ? 15.402 -0.241 -30.667 1.00 75.56 164 THR A CA 1
ATOM 1294 C C . THR A 1 164 ? 16.449 -1.005 -29.871 1.00 75.56 164 THR A C 1
ATOM 1296 O O . THR A 1 164 ? 17.199 -0.406 -29.100 1.00 75.56 164 THR A O 1
ATOM 1299 N N . ARG A 1 165 ? 16.593 -2.309 -30.111 1.00 83.38 165 ARG A N 1
ATOM 1300 C CA . ARG A 1 165 ? 17.655 -3.114 -29.505 1.00 83.38 165 ARG A CA 1
ATOM 1301 C C . ARG A 1 165 ? 19.056 -2.684 -29.954 1.00 83.38 165 ARG A C 1
ATOM 1303 O O . ARG A 1 165 ? 19.977 -2.694 -29.145 1.00 83.38 165 ARG A O 1
ATOM 1310 N N . ALA A 1 166 ? 19.238 -2.297 -31.215 1.00 82.50 166 ALA A N 1
ATOM 1311 C CA . ALA A 1 166 ? 20.535 -1.851 -31.722 1.00 82.50 166 ALA A CA 1
ATOM 1312 C C . ALA A 1 166 ? 20.904 -0.427 -31.266 1.00 82.50 166 ALA A C 1
ATOM 1314 O O . ALA A 1 166 ? 22.063 -0.179 -30.934 1.00 82.50 166 ALA A O 1
ATOM 1315 N N . GLU A 1 167 ? 19.941 0.501 -31.252 1.00 77.19 167 GLU A N 1
ATOM 1316 C CA . GLU A 1 167 ? 20.198 1.924 -30.993 1.00 77.19 167 GLU A CA 1
ATOM 1317 C C . GLU A 1 167 ? 19.927 2.352 -29.545 1.00 77.19 167 GLU A C 1
ATOM 1319 O O . GLU A 1 167 ? 20.703 3.123 -28.981 1.00 77.19 167 GLU A O 1
ATOM 1324 N N . LEU A 1 168 ? 18.849 1.862 -28.923 1.00 75.06 168 LEU A N 1
ATOM 1325 C CA . LEU A 1 168 ? 18.413 2.308 -27.596 1.00 75.06 168 LEU A CA 1
ATOM 1326 C C . LEU A 1 168 ? 18.940 1.425 -26.463 1.00 75.06 168 LEU A C 1
ATOM 1328 O O . LEU A 1 168 ? 19.334 1.976 -25.439 1.00 75.06 168 LEU A O 1
ATOM 1332 N N . GLN A 1 169 ? 19.018 0.097 -26.623 1.00 79.75 169 GLN A N 1
ATOM 1333 C CA . GLN A 1 169 ? 19.514 -0.787 -25.552 1.00 79.75 169 GLN A CA 1
ATOM 1334 C C . GLN A 1 169 ? 20.912 -0.391 -25.024 1.00 79.75 169 GLN A C 1
ATOM 1336 O O . GLN A 1 169 ? 21.072 -0.348 -23.803 1.00 79.75 169 GLN A O 1
ATOM 1341 N N . PRO A 1 170 ? 21.912 -0.017 -25.856 1.00 76.06 170 PRO A N 1
ATOM 1342 C CA . PRO A 1 170 ? 23.231 0.392 -25.357 1.00 76.06 170 PRO A CA 1
ATOM 1343 C C . PRO A 1 170 ? 23.243 1.736 -24.609 1.00 76.06 170 PRO A C 1
ATOM 1345 O O . PRO A 1 170 ? 24.222 2.048 -23.935 1.00 76.06 170 PRO A O 1
ATOM 1348 N N . ILE A 1 171 ? 22.192 2.550 -24.761 1.00 73.44 171 ILE A N 1
ATOM 1349 C CA . ILE A 1 171 ? 22.070 3.897 -24.179 1.00 73.44 171 ILE A CA 1
ATOM 1350 C C . ILE A 1 171 ? 21.177 3.870 -22.933 1.00 73.44 171 ILE A C 1
ATOM 1352 O O . ILE A 1 171 ? 21.470 4.530 -21.935 1.00 73.44 171 ILE A O 1
ATOM 1356 N N . LEU A 1 172 ? 20.071 3.130 -23.013 1.00 69.38 172 LEU A N 1
ATOM 1357 C CA . LEU A 1 172 ? 18.984 3.137 -22.044 1.00 69.38 172 LEU A CA 1
ATOM 1358 C C . LEU A 1 172 ? 18.893 1.858 -21.216 1.00 69.38 172 LEU A C 1
ATOM 1360 O O . LEU A 1 172 ? 18.304 1.945 -20.151 1.00 69.38 172 LEU A O 1
ATOM 1364 N N . GLY A 1 173 ? 19.465 0.721 -21.636 1.00 67.62 173 GLY A N 1
ATOM 1365 C CA . GLY A 1 173 ? 19.294 -0.581 -20.969 1.00 67.62 173 GLY A CA 1
ATOM 1366 C C . GLY A 1 173 ? 19.511 -0.515 -19.455 1.00 67.62 173 GLY A C 1
ATOM 1367 O O . GLY A 1 173 ? 18.560 -0.637 -18.702 1.00 67.62 173 GLY A O 1
ATOM 1368 N N . GLU A 1 174 ? 20.717 -0.158 -18.998 1.00 67.06 174 GLU A N 1
ATOM 1369 C CA . GLU A 1 174 ? 21.026 0.028 -17.561 1.00 67.06 174 GLU A CA 1
ATOM 1370 C C . GLU A 1 174 ? 20.294 1.202 -16.875 1.00 67.06 174 GLU A C 1
ATOM 1372 O O . GLU A 1 174 ? 20.484 1.447 -15.682 1.00 67.06 174 GLU A O 1
ATOM 1377 N N . ALA A 1 175 ? 19.553 2.017 -17.627 1.00 66.19 175 ALA A N 1
ATOM 1378 C CA . ALA A 1 175 ? 18.698 3.052 -17.065 1.00 66.19 175 ALA A CA 1
ATOM 1379 C C . ALA A 1 175 ? 17.287 2.509 -16.817 1.00 66.19 175 ALA A C 1
ATOM 1381 O O . ALA A 1 175 ? 16.768 2.732 -15.733 1.00 66.19 175 ALA A O 1
ATOM 1382 N N . VAL A 1 176 ? 16.678 1.821 -17.789 1.00 71.06 176 VAL A N 1
ATOM 1383 C CA . VAL A 1 176 ? 15.294 1.316 -17.706 1.00 71.06 176 VAL A CA 1
ATOM 1384 C C . VAL A 1 176 ? 15.190 -0.048 -17.021 1.00 71.06 176 VAL A C 1
ATOM 1386 O O . VAL A 1 176 ? 14.186 -0.309 -16.361 1.00 71.06 176 VAL A O 1
ATOM 1389 N N . ASP A 1 177 ? 16.235 -0.872 -17.111 1.00 76.62 177 ASP A N 1
ATOM 1390 C CA . ASP A 1 177 ? 16.405 -2.084 -16.316 1.00 76.62 177 ASP A CA 1
ATOM 1391 C C . ASP A 1 177 ? 17.052 -1.691 -14.981 1.00 76.62 177 ASP A C 1
ATOM 1393 O O . ASP A 1 177 ? 18.250 -1.398 -14.915 1.00 76.62 177 ASP A O 1
ATOM 1397 N N . PHE A 1 178 ? 16.259 -1.653 -13.911 1.00 75.38 178 PHE A N 1
ATOM 1398 C CA . PHE A 1 178 ? 16.739 -1.294 -12.577 1.00 75.38 178 PHE A CA 1
ATOM 1399 C C . PHE A 1 178 ? 16.058 -2.123 -11.493 1.00 75.38 178 PHE A C 1
ATOM 1401 O O . PHE A 1 178 ? 14.864 -2.400 -11.563 1.00 75.38 178 PHE A O 1
ATOM 1408 N N . ASP A 1 179 ? 16.797 -2.446 -10.436 1.00 83.50 179 ASP A N 1
ATOM 1409 C CA . ASP A 1 179 ? 16.247 -2.945 -9.183 1.00 83.50 179 ASP A CA 1
ATOM 1410 C C . ASP A 1 179 ? 16.711 -2.076 -8.011 1.00 83.50 179 ASP A C 1
ATOM 1412 O O . ASP A 1 179 ? 17.851 -1.602 -7.968 1.00 83.50 179 ASP A O 1
ATOM 1416 N N . PHE A 1 180 ? 15.811 -1.832 -7.059 1.00 81.06 180 PHE A N 1
ATOM 1417 C CA . PHE A 1 180 ? 16.151 -1.144 -5.815 1.00 81.06 180 PHE A CA 1
ATOM 1418 C C . PHE A 1 180 ? 15.285 -1.600 -4.644 1.00 81.06 180 PHE A C 1
ATOM 1420 O O . PHE A 1 180 ? 14.263 -2.274 -4.808 1.00 81.06 180 PHE A O 1
ATOM 1427 N N . THR A 1 181 ? 15.700 -1.231 -3.434 1.00 86.56 181 THR A N 1
ATOM 1428 C CA . THR A 1 181 ? 14.951 -1.525 -2.209 1.00 86.56 181 THR A CA 1
ATOM 1429 C C . THR A 1 181 ? 14.644 -0.255 -1.431 1.00 86.56 181 THR A C 1
ATOM 1431 O O . THR A 1 181 ? 15.408 0.704 -1.486 1.00 86.56 181 THR A O 1
ATOM 1434 N N . ALA A 1 182 ? 13.524 -0.226 -0.714 1.00 85.44 182 ALA A N 1
ATOM 1435 C CA . ALA A 1 182 ? 13.144 0.920 0.103 1.00 85.44 182 ALA A CA 1
ATOM 1436 C C . ALA A 1 182 ? 12.505 0.514 1.431 1.00 85.44 182 ALA A C 1
ATOM 1438 O O . ALA A 1 182 ? 11.848 -0.525 1.535 1.00 85.44 182 ALA A O 1
ATOM 1439 N N . TRP A 1 183 ? 12.675 1.377 2.427 1.00 88.62 183 TRP A N 1
ATOM 1440 C CA . TRP A 1 183 ? 12.045 1.311 3.735 1.00 88.62 183 TRP A CA 1
ATOM 1441 C C . TRP A 1 183 ? 11.106 2.504 3.896 1.00 88.62 183 TRP A C 1
ATOM 1443 O O . TRP A 1 183 ? 11.550 3.648 3.972 1.00 88.62 183 TRP A O 1
ATOM 1453 N N . THR A 1 184 ? 9.804 2.237 3.967 1.00 86.44 184 THR A N 1
ATOM 1454 C CA . THR A 1 184 ? 8.783 3.248 4.249 1.00 86.44 184 THR A CA 1
ATOM 1455 C C . THR A 1 184 ? 8.370 3.177 5.715 1.00 86.44 184 THR A C 1
ATOM 1457 O O . THR A 1 184 ? 7.886 2.150 6.193 1.00 86.44 184 THR A O 1
ATOM 1460 N N . TYR A 1 185 ? 8.518 4.290 6.420 1.00 88.88 185 TYR A N 1
ATOM 1461 C CA . TYR A 1 185 ? 8.038 4.520 7.775 1.00 88.88 185 TYR A CA 1
ATOM 1462 C C . TYR A 1 185 ? 6.706 5.264 7.698 1.00 88.88 185 TYR A C 1
ATOM 1464 O O . TYR A 1 185 ? 6.615 6.324 7.079 1.00 88.88 185 TYR A O 1
ATOM 1472 N N . ALA A 1 186 ? 5.680 4.693 8.319 1.00 88.88 186 ALA A N 1
ATOM 1473 C CA . ALA A 1 186 ? 4.290 5.097 8.167 1.00 88.88 186 ALA A CA 1
ATOM 1474 C C . ALA A 1 186 ? 3.598 5.279 9.533 1.00 88.88 186 ALA A C 1
ATOM 1476 O O . ALA A 1 186 ? 2.805 4.424 9.951 1.00 88.88 186 ALA A O 1
ATOM 1477 N N . PRO A 1 187 ? 3.908 6.358 10.279 1.00 93.31 187 PRO A N 1
ATOM 1478 C CA . PRO A 1 187 ? 3.059 6.818 11.370 1.00 93.31 187 PRO A CA 1
ATOM 1479 C C . PRO A 1 187 ? 1.689 7.251 10.837 1.00 93.31 187 PRO A C 1
ATOM 1481 O O . PRO A 1 187 ? 1.579 7.944 9.824 1.00 93.31 187 PRO A O 1
ATOM 1484 N N . SER A 1 188 ? 0.632 6.875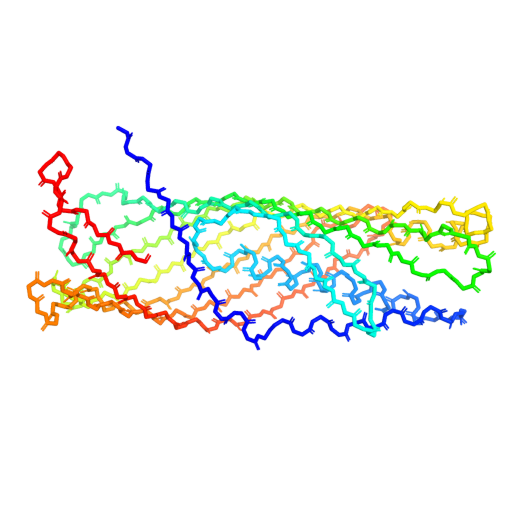 11.550 1.00 91.62 188 SER A N 1
ATOM 1485 C CA . SER A 1 188 ? -0.735 7.239 11.191 1.00 91.62 188 SER A CA 1
ATOM 1486 C C . SER A 1 188 ? -1.627 7.454 12.406 1.00 91.62 188 SER A C 1
ATOM 1488 O O . SER A 1 188 ? -1.354 6.976 13.511 1.00 91.62 188 SER A O 1
ATOM 1490 N N . LEU A 1 189 ? -2.706 8.199 12.185 1.00 95.75 189 LEU A N 1
ATOM 1491 C CA . LEU A 1 189 ? -3.753 8.441 13.162 1.00 95.75 189 LEU A CA 1
ATOM 1492 C C . LEU A 1 189 ? -5.112 8.331 12.475 1.00 95.75 189 LEU A C 1
ATOM 1494 O O . LEU A 1 189 ? -5.411 9.095 11.557 1.00 95.75 189 LEU A O 1
ATOM 1498 N N . GLU A 1 190 ? -5.934 7.396 12.938 1.00 94.44 190 GLU A N 1
ATOM 1499 C CA . GLU A 1 190 ? -7.305 7.205 12.467 1.00 94.44 190 GLU A CA 1
ATOM 1500 C C . GLU A 1 190 ? -8.319 7.559 13.554 1.00 94.44 190 GLU A C 1
ATOM 1502 O O . GLU A 1 190 ? -8.152 7.199 14.718 1.00 94.44 190 GLU A O 1
ATOM 1507 N N . LEU A 1 191 ? -9.385 8.255 13.168 1.00 96.12 191 LEU A N 1
ATOM 1508 C CA . LEU A 1 191 ? -10.605 8.402 13.950 1.00 96.12 191 LEU A CA 1
ATOM 1509 C C . LEU A 1 191 ? -11.686 7.535 13.300 1.00 96.12 191 LEU A C 1
ATOM 1511 O O . LEU A 1 191 ? -12.087 7.803 12.168 1.00 96.12 191 LEU A O 1
ATOM 1515 N N . GLU A 1 192 ? -12.162 6.526 14.022 1.00 94.25 192 GLU A N 1
ATOM 1516 C CA . GLU A 1 192 ? -13.236 5.621 13.609 1.00 94.25 192 GLU A CA 1
ATOM 1517 C C . GLU A 1 192 ? -14.520 5.953 14.388 1.00 94.25 192 GLU A C 1
ATOM 1519 O O . GLU A 1 192 ? -14.515 6.084 15.615 1.00 94.25 192 GLU A O 1
ATOM 1524 N N . ILE A 1 193 ? -15.632 6.060 13.667 1.00 92.94 193 ILE A N 1
ATOM 1525 C CA . ILE A 1 193 ? -16.998 6.019 14.184 1.00 92.94 193 ILE A CA 1
ATOM 1526 C C . ILE A 1 193 ? -17.592 4.700 13.685 1.00 92.94 193 ILE A C 1
ATOM 1528 O O . ILE A 1 193 ? -17.990 4.588 12.528 1.00 92.94 193 ILE A O 1
ATOM 1532 N N . ALA A 1 194 ? -17.597 3.691 14.546 1.00 85.62 194 ALA A N 1
ATOM 1533 C CA . ALA A 1 194 ? -17.944 2.318 14.225 1.00 85.62 194 ALA A CA 1
ATOM 1534 C C . ALA A 1 194 ? -19.450 2.050 14.354 1.00 85.62 194 ALA A C 1
ATOM 1536 O O . ALA A 1 194 ? -20.036 2.323 15.401 1.00 85.62 194 ALA A O 1
ATOM 1537 N N . GLN A 1 195 ? -20.036 1.448 13.315 1.00 79.25 195 GLN A N 1
ATOM 1538 C CA . GLN A 1 195 ? -21.324 0.739 13.315 1.00 79.25 195 GLN A CA 1
ATOM 1539 C C . GLN A 1 195 ? -22.452 1.415 14.112 1.00 79.25 195 GLN A C 1
ATOM 1541 O O . GLN A 1 195 ? -23.151 0.780 14.901 1.00 79.25 195 GLN A O 1
ATOM 1546 N N . VAL A 1 196 ? -22.671 2.707 13.870 1.00 81.81 196 VAL A N 1
ATOM 1547 C CA . VAL A 1 196 ? -23.828 3.431 14.403 1.00 81.81 196 VAL A CA 1
ATOM 1548 C C . VAL A 1 196 ? -25.085 2.893 13.707 1.00 81.81 196 VAL A C 1
ATOM 1550 O O . VAL A 1 196 ? -25.187 3.015 12.481 1.00 81.81 196 VAL A O 1
ATOM 1553 N N . PRO A 1 197 ? -26.047 2.286 14.426 1.00 81.12 197 PRO A N 1
ATOM 1554 C CA . PRO A 1 197 ? -27.263 1.774 13.807 1.00 81.12 197 PRO A CA 1
ATOM 1555 C C . PRO A 1 197 ? -28.119 2.940 13.304 1.00 81.12 197 PRO A C 1
ATOM 1557 O O . PRO A 1 197 ? -28.484 3.835 14.066 1.00 81.12 197 PRO A O 1
ATOM 1560 N N . PHE A 1 198 ? -28.457 2.927 12.014 1.00 80.62 198 PHE A N 1
ATOM 1561 C CA . PHE A 1 198 ? -29.434 3.854 11.440 1.00 80.62 198 PHE A CA 1
ATOM 1562 C C . PHE A 1 198 ? -30.858 3.303 11.603 1.00 80.62 198 PHE A C 1
ATOM 1564 O O . PHE A 1 198 ? -31.803 4.056 11.834 1.00 80.62 198 PHE A O 1
ATOM 1571 N N . ASN A 1 199 ? -31.001 1.979 11.499 1.00 81.75 199 ASN A N 1
ATOM 1572 C CA . ASN A 1 199 ? -32.192 1.194 11.823 1.00 81.75 199 ASN A CA 1
ATOM 1573 C C . ASN A 1 199 ? -31.807 -0.298 11.956 1.00 81.75 199 ASN A C 1
ATOM 1575 O O . ASN A 1 199 ? -30.633 -0.648 11.840 1.00 81.75 199 ASN A O 1
ATOM 1579 N N . ASP A 1 200 ? -32.793 -1.178 12.145 1.00 81.12 200 ASP A N 1
ATOM 1580 C CA . ASP A 1 200 ? -32.600 -2.625 12.347 1.00 81.12 200 ASP A CA 1
ATOM 1581 C C . ASP A 1 200 ? -31.895 -3.365 11.186 1.00 81.12 200 ASP A C 1
ATOM 1583 O O . ASP A 1 200 ? -31.466 -4.504 11.364 1.00 81.12 200 ASP A O 1
ATOM 1587 N N . PHE A 1 201 ? -31.793 -2.760 9.994 1.00 80.31 201 PHE A N 1
ATOM 1588 C CA . PHE A 1 201 ? -31.229 -3.387 8.790 1.00 80.31 201 PHE A CA 1
ATOM 1589 C C . PHE A 1 201 ? -30.027 -2.645 8.179 1.00 80.31 201 PHE A C 1
ATOM 1591 O O . PHE A 1 201 ? -29.435 -3.136 7.215 1.00 80.31 201 PHE A O 1
ATOM 1598 N N . LEU A 1 202 ? -29.661 -1.477 8.711 1.00 80.50 202 LEU A N 1
ATOM 1599 C CA . LEU A 1 202 ? -28.599 -0.621 8.187 1.00 80.50 202 LEU A CA 1
ATOM 1600 C C . LEU A 1 202 ? -27.801 0.003 9.333 1.00 80.50 202 LEU A C 1
ATOM 1602 O O . LEU A 1 202 ? -28.361 0.726 10.163 1.00 80.50 202 LEU A O 1
ATOM 1606 N N . SER A 1 203 ? -26.483 -0.191 9.327 1.00 85.19 203 SER A N 1
ATOM 1607 C CA . SER A 1 203 ? -25.565 0.587 10.160 1.00 85.19 203 SER A CA 1
ATOM 1608 C C . SER A 1 203 ? -24.560 1.368 9.317 1.00 85.19 203 SER A C 1
ATOM 1610 O O . SER A 1 203 ? -24.262 1.042 8.168 1.00 85.19 203 SER A O 1
ATOM 1612 N N . PHE A 1 204 ? -24.086 2.464 9.894 1.00 86.81 204 PHE A N 1
ATOM 1613 C CA . PHE A 1 204 ? -23.146 3.393 9.291 1.00 86.81 204 PHE A CA 1
ATOM 1614 C C . PHE A 1 204 ? -21.821 3.309 10.040 1.00 86.81 204 PHE A C 1
ATOM 1616 O O . PHE A 1 204 ? -21.802 3.382 11.270 1.00 86.81 204 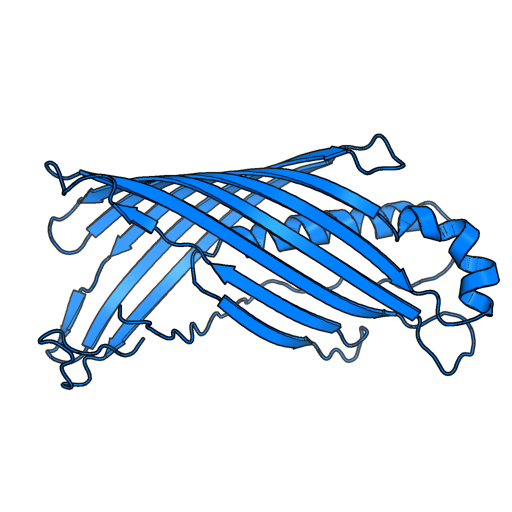PHE A O 1
ATOM 1623 N N . SER A 1 205 ? -20.715 3.221 9.307 1.00 86.38 205 SER A N 1
ATOM 1624 C CA . SER A 1 205 ? -19.392 3.494 9.870 1.00 86.38 205 SER A CA 1
ATOM 1625 C C . SER A 1 205 ? -18.701 4.591 9.072 1.00 86.38 205 SER A C 1
ATOM 1627 O O . SER A 1 205 ? -18.851 4.679 7.855 1.00 86.38 205 SER A O 1
ATOM 1629 N N . PHE A 1 206 ? -17.912 5.412 9.751 1.00 89.62 206 PHE A N 1
ATOM 1630 C CA . PHE A 1 206 ? -17.045 6.408 9.133 1.00 89.62 206 PHE A CA 1
ATOM 1631 C C . PHE A 1 206 ? -15.644 6.251 9.696 1.00 89.62 206 PHE A C 1
ATOM 1633 O O . PHE A 1 206 ? -15.494 6.114 10.908 1.00 89.62 206 PHE A O 1
ATOM 1640 N N . SER A 1 207 ? -14.623 6.337 8.852 1.00 89.75 207 SER A N 1
ATOM 1641 C CA . SER A 1 207 ? -13.268 6.554 9.339 1.00 89.75 207 SER A CA 1
ATOM 1642 C C . SER A 1 207 ? -12.561 7.677 8.601 1.00 89.75 207 SER A C 1
ATOM 1644 O O . SER A 1 207 ? -12.789 7.927 7.417 1.00 89.75 207 SER A O 1
ATOM 1646 N N . SER A 1 208 ? -11.710 8.391 9.333 1.00 90.00 208 SER A N 1
ATOM 1647 C CA . SER A 1 208 ? -10.856 9.451 8.813 1.00 90.00 208 SER A CA 1
ATOM 1648 C C . SER A 1 208 ? -9.439 9.189 9.291 1.00 90.00 208 SER A C 1
ATOM 1650 O O . SER A 1 208 ? -9.180 9.218 10.495 1.00 90.00 208 SER A O 1
ATOM 1652 N N . ARG A 1 209 ? -8.530 8.894 8.361 1.00 87.12 209 ARG A N 1
ATOM 1653 C CA . ARG A 1 209 ? -7.151 8.501 8.656 1.00 87.12 209 ARG A CA 1
ATOM 1654 C C . ARG A 1 209 ? -6.161 9.429 7.976 1.00 87.12 209 ARG A C 1
ATOM 1656 O O . ARG A 1 209 ? -6.219 9.619 6.763 1.00 87.12 209 ARG A O 1
ATOM 1663 N N . ALA A 1 210 ? -5.242 9.970 8.765 1.00 86.19 210 ALA A N 1
ATOM 1664 C CA . ALA A 1 210 ? -4.064 10.666 8.278 1.00 86.19 210 ALA A CA 1
ATOM 1665 C C . ALA A 1 210 ? -2.849 9.736 8.386 1.00 86.19 210 ALA A C 1
ATOM 1667 O O . ALA A 1 210 ? -2.544 9.234 9.468 1.00 86.19 210 ALA A O 1
ATOM 1668 N N . ASP A 1 211 ? -2.161 9.529 7.270 1.00 83.00 211 ASP A N 1
ATOM 1669 C CA . ASP A 1 211 ? -0.885 8.831 7.158 1.00 83.00 211 ASP A CA 1
ATOM 1670 C C . ASP A 1 211 ? 0.200 9.855 6.801 1.00 83.00 211 ASP A C 1
ATOM 1672 O O . ASP A 1 211 ? 0.018 10.659 5.884 1.00 83.00 211 ASP A O 1
ATOM 1676 N N . TYR A 1 212 ? 1.342 9.809 7.483 1.00 83.12 212 TYR A N 1
ATOM 1677 C CA . TYR A 1 212 ? 2.576 10.436 7.006 1.00 83.12 212 TYR A CA 1
ATOM 1678 C C . TYR A 1 212 ? 3.558 9.327 6.645 1.00 83.12 212 TYR A C 1
ATOM 1680 O O . TYR A 1 212 ? 3.694 8.355 7.382 1.00 83.12 212 TYR A O 1
ATOM 1688 N N . LEU A 1 213 ? 4.198 9.451 5.490 1.00 81.56 213 LEU A N 1
ATOM 1689 C CA . LEU A 1 213 ? 4.990 8.406 4.861 1.00 81.56 213 LEU A CA 1
ATOM 1690 C C . LEU A 1 213 ? 6.364 8.979 4.533 1.00 81.56 213 LEU A C 1
ATOM 1692 O O . LEU A 1 213 ? 6.485 9.814 3.638 1.00 81.56 213 LEU A O 1
ATOM 1696 N N . TYR A 1 214 ? 7.390 8.512 5.238 1.00 83.62 214 TYR A N 1
ATOM 1697 C CA . TYR A 1 214 ? 8.789 8.782 4.913 1.00 83.62 214 TYR A CA 1
ATOM 1698 C C . TYR A 1 214 ? 9.398 7.520 4.311 1.00 83.62 214 TYR A C 1
ATOM 1700 O O . TYR A 1 214 ? 9.379 6.469 4.945 1.00 83.62 214 TYR A O 1
ATOM 1708 N N . THR A 1 215 ? 9.901 7.606 3.083 1.00 80.94 215 THR A N 1
ATOM 1709 C CA . THR A 1 215 ? 10.539 6.495 2.372 1.00 80.94 215 THR A CA 1
ATOM 1710 C C . THR A 1 215 ? 12.000 6.823 2.121 1.00 80.94 215 THR A C 1
ATOM 1712 O O . THR A 1 215 ? 12.302 7.815 1.462 1.00 80.94 215 THR A O 1
ATOM 1715 N N . ASP A 1 216 ? 12.872 5.958 2.622 1.00 83.94 216 ASP A N 1
ATOM 1716 C CA . ASP A 1 216 ? 14.314 5.933 2.376 1.00 83.94 216 ASP A CA 1
ATOM 1717 C C . ASP A 1 216 ? 14.611 4.760 1.428 1.00 83.94 216 ASP A C 1
ATOM 1719 O O . ASP A 1 216 ? 14.016 3.687 1.578 1.00 83.94 216 ASP A O 1
ATOM 1723 N N . SER A 1 217 ? 15.474 4.946 0.427 1.00 79.12 217 SER A N 1
ATOM 1724 C CA . SER A 1 217 ? 15.793 3.905 -0.559 1.00 79.12 217 SER A CA 1
ATOM 1725 C C . SER A 1 217 ? 17.270 3.529 -0.567 1.00 79.12 217 SER A C 1
ATOM 1727 O O . SER A 1 217 ? 18.169 4.313 -0.881 1.00 79.12 217 SER A O 1
ATOM 1729 N N . ASP A 1 218 ? 17.501 2.252 -0.279 1.00 70.00 218 ASP A N 1
ATOM 1730 C CA . ASP A 1 218 ? 18.807 1.624 -0.267 1.00 70.00 218 ASP A CA 1
ATOM 1731 C C . ASP A 1 218 ? 19.070 0.969 -1.630 1.00 70.00 218 ASP A C 1
ATOM 1733 O O . ASP A 1 218 ? 18.423 -0.015 -2.003 1.00 70.00 218 ASP A O 1
ATOM 1737 N N . ARG A 1 219 ? 20.095 1.493 -2.316 1.00 55.91 219 ARG A N 1
ATOM 1738 C CA . ARG A 1 219 ? 20.768 0.932 -3.504 1.00 55.91 219 ARG A CA 1
ATOM 1739 C C . ARG A 1 219 ? 19.875 0.649 -4.717 1.00 55.91 219 ARG A C 1
ATOM 1741 O O . ARG A 1 219 ? 19.186 -0.362 -4.771 1.00 55.91 219 ARG A O 1
ATOM 1748 N N . VAL A 1 220 ? 20.080 1.427 -5.777 1.00 53.03 220 VAL A N 1
ATOM 1749 C CA . VAL A 1 220 ? 19.887 0.939 -7.151 1.00 53.03 220 VAL A CA 1
ATOM 1750 C C . VAL A 1 220 ? 21.132 0.119 -7.527 1.00 53.03 220 VAL A C 1
ATOM 1752 O O . VAL A 1 220 ? 22.247 0.648 -7.420 1.00 53.03 220 VAL A O 1
ATOM 1755 N N . PHE A 1 221 ? 21.026 -1.150 -7.950 1.00 48.22 221 PHE A N 1
ATOM 1756 C CA . PHE A 1 221 ? 22.216 -1.790 -8.542 1.00 48.22 221 PHE A CA 1
ATOM 1757 C C . PHE A 1 221 ? 22.613 -1.033 -9.827 1.00 48.22 221 PHE A C 1
ATOM 1759 O O . PHE A 1 221 ? 21.802 -0.383 -10.475 1.00 48.22 221 PHE A O 1
ATOM 1766 N N . ASN A 1 222 ? 23.908 -1.016 -10.141 1.00 44.84 222 ASN A N 1
ATOM 1767 C CA . ASN A 1 222 ? 24.557 -0.155 -11.147 1.00 44.84 222 ASN A CA 1
ATOM 1768 C C . ASN A 1 222 ? 24.644 1.360 -10.848 1.00 44.84 222 ASN A C 1
ATOM 1770 O O . ASN A 1 222 ? 25.489 2.014 -11.462 1.00 44.84 222 ASN A O 1
ATOM 1774 N N . ARG A 1 223 ? 23.902 1.959 -9.894 1.00 51.94 223 ARG A N 1
ATOM 1775 C CA . ARG A 1 223 ? 24.072 3.395 -9.548 1.00 51.94 223 ARG A CA 1
ATOM 1776 C C . ARG A 1 223 ? 23.987 3.681 -8.044 1.00 51.94 223 ARG A C 1
ATOM 1778 O O . ARG A 1 223 ? 22.958 3.477 -7.417 1.00 51.94 223 ARG A O 1
ATOM 1785 N N . GLN A 1 224 ? 25.041 4.284 -7.478 1.00 49.94 224 GLN A N 1
ATOM 1786 C CA . GLN A 1 224 ? 25.029 4.847 -6.115 1.00 49.94 224 GLN A CA 1
ATOM 1787 C C . GLN A 1 224 ? 24.139 6.102 -6.037 1.00 49.94 224 GLN A C 1
ATOM 1789 O O . GLN A 1 224 ? 24.626 7.229 -5.959 1.00 49.94 224 GLN A O 1
ATOM 1794 N N . LYS A 1 225 ? 22.823 5.904 -6.088 1.00 55.75 225 LYS A N 1
ATOM 1795 C CA . LYS A 1 225 ? 21.809 6.912 -5.792 1.00 55.75 225 LYS A CA 1
ATOM 1796 C C . LYS A 1 225 ? 20.812 6.312 -4.810 1.00 55.75 225 LYS A C 1
ATOM 1798 O O . LYS A 1 225 ? 20.198 5.297 -5.124 1.00 55.75 225 LYS A O 1
ATOM 1803 N N . SER A 1 226 ? 20.670 6.943 -3.652 1.00 62.41 226 SER A N 1
ATOM 1804 C CA . SER A 1 226 ? 19.440 6.883 -2.870 1.00 62.41 226 SER A CA 1
ATOM 1805 C C . SER A 1 226 ? 18.492 7.979 -3.362 1.00 62.41 226 SER A C 1
ATOM 1807 O O . SER A 1 226 ? 18.913 8.965 -3.982 1.00 62.41 226 SER A O 1
ATOM 1809 N N . PHE A 1 227 ? 17.211 7.804 -3.083 1.00 68.06 227 PHE A N 1
ATOM 1810 C CA . PHE A 1 227 ? 16.225 8.873 -3.053 1.00 68.06 227 PHE A CA 1
ATOM 1811 C C . PHE A 1 227 ? 15.444 8.811 -1.741 1.00 68.06 227 PHE A C 1
ATOM 1813 O O . PHE A 1 227 ? 15.077 7.733 -1.269 1.00 68.06 227 PHE A O 1
ATOM 1820 N N . ASP A 1 228 ? 15.130 9.988 -1.221 1.00 70.88 228 ASP A N 1
ATOM 1821 C CA . ASP A 1 228 ? 14.267 10.166 -0.065 1.00 70.88 228 ASP A CA 1
ATOM 1822 C C . ASP A 1 228 ? 12.929 10.710 -0.579 1.00 70.88 228 ASP A C 1
ATOM 1824 O O . ASP A 1 228 ? 12.894 11.553 -1.484 1.00 70.88 228 ASP A O 1
ATOM 1828 N N . SER A 1 229 ? 11.817 10.239 -0.021 1.00 72.50 229 SER A N 1
ATOM 1829 C CA . SER A 1 229 ? 10.481 10.708 -0.390 1.00 72.50 229 SER A CA 1
ATOM 1830 C C . SER A 1 229 ? 9.600 10.886 0.836 1.00 72.50 229 SER A C 1
ATOM 1832 O O . SER A 1 229 ? 9.493 9.993 1.672 1.00 72.50 229 SER A O 1
ATOM 1834 N N . GLU A 1 230 ? 8.908 12.020 0.897 1.00 78.19 230 GLU A N 1
ATOM 1835 C CA . GLU A 1 230 ? 7.900 12.322 1.909 1.00 78.19 230 GLU A CA 1
ATOM 1836 C C . GLU A 1 230 ? 6.533 12.491 1.250 1.00 78.19 230 GLU A C 1
ATOM 1838 O O . GLU A 1 230 ? 6.400 13.193 0.245 1.00 78.19 230 GLU A O 1
ATOM 1843 N N . ALA A 1 231 ? 5.507 11.875 1.832 1.00 72.62 231 ALA A N 1
ATOM 1844 C CA . ALA A 1 231 ? 4.121 12.060 1.430 1.00 72.62 231 ALA A CA 1
ATOM 1845 C C . ALA A 1 231 ? 3.192 12.088 2.646 1.00 72.62 231 ALA A C 1
ATOM 1847 O O . ALA A 1 231 ? 3.407 11.383 3.630 1.00 72.62 231 ALA A O 1
ATOM 1848 N N . SER A 1 232 ? 2.115 12.861 2.541 1.00 77.19 232 SER A N 1
ATOM 1849 C CA . SER A 1 232 ? 1.009 12.848 3.497 1.00 77.19 232 SER A CA 1
ATOM 1850 C C . SER A 1 232 ? -0.254 12.418 2.767 1.00 77.19 232 SER A C 1
ATOM 1852 O O . SER A 1 232 ? -0.621 13.028 1.763 1.00 77.19 232 SER A O 1
ATOM 1854 N N . ILE A 1 233 ? -0.926 11.390 3.273 1.00 76.38 233 ILE A N 1
ATOM 1855 C CA . ILE A 1 233 ? -2.193 10.892 2.739 1.00 76.38 233 ILE A CA 1
ATOM 1856 C C . ILE A 1 233 ? -3.284 11.138 3.778 1.00 76.38 233 ILE A C 1
ATOM 1858 O O . ILE A 1 233 ? -3.112 10.853 4.959 1.00 76.38 233 ILE A O 1
ATOM 1862 N N . TRP A 1 234 ? -4.429 11.654 3.332 1.00 80.62 234 TRP A N 1
ATOM 1863 C CA . TRP A 1 234 ? -5.634 11.744 4.152 1.00 80.62 234 TRP A CA 1
ATOM 1864 C C . TRP A 1 234 ? -6.757 10.978 3.466 1.00 80.62 234 TRP A C 1
ATOM 1866 O O . TRP A 1 234 ? -7.219 11.355 2.389 1.00 80.62 234 TRP A O 1
ATOM 1876 N N . ARG A 1 235 ? -7.194 9.894 4.103 1.00 78.94 235 ARG A N 1
ATOM 1877 C CA . ARG A 1 235 ? -8.308 9.058 3.662 1.00 78.94 235 ARG A CA 1
ATOM 1878 C C . ARG A 1 235 ? -9.535 9.318 4.514 1.00 78.94 235 ARG A C 1
ATOM 1880 O O . ARG A 1 235 ? -9.439 9.539 5.719 1.00 78.94 235 ARG A O 1
ATOM 1887 N N . ASN A 1 236 ? -10.691 9.289 3.867 1.00 80.00 236 ASN A N 1
ATOM 1888 C CA . ASN A 1 236 ? -11.992 9.351 4.513 1.00 80.00 236 ASN A CA 1
ATOM 1889 C C . ASN A 1 236 ? -12.849 8.258 3.880 1.00 80.00 236 ASN A C 1
ATOM 1891 O O . ASN A 1 236 ? -13.055 8.279 2.668 1.00 80.00 236 ASN A O 1
ATOM 1895 N N . ALA A 1 237 ? -13.319 7.315 4.687 1.00 80.19 237 ALA A N 1
ATOM 1896 C CA . ALA A 1 237 ? -14.134 6.194 4.250 1.00 80.19 237 ALA A CA 1
ATOM 1897 C C . ALA A 1 237 ? -15.508 6.247 4.923 1.00 80.19 237 ALA A C 1
ATOM 1899 O O . ALA A 1 237 ? -15.633 6.592 6.099 1.00 80.19 237 ALA A O 1
ATOM 1900 N N . VAL A 1 238 ? -16.544 5.901 4.162 1.00 79.00 238 VAL A N 1
ATOM 1901 C CA . VAL A 1 238 ? -17.919 5.741 4.639 1.00 79.00 238 VAL A CA 1
ATOM 1902 C C . VAL A 1 238 ? -18.365 4.338 4.261 1.00 79.00 238 VAL A C 1
ATOM 1904 O O . VAL A 1 238 ? -18.357 3.988 3.084 1.00 79.00 238 VAL A O 1
ATOM 1907 N N . TYR A 1 239 ? -18.779 3.564 5.257 1.00 79.75 239 TYR A N 1
ATOM 1908 C CA . TYR A 1 239 ? -19.276 2.205 5.098 1.00 79.75 239 TYR A CA 1
ATOM 1909 C C . TYR A 1 239 ? -20.764 2.163 5.446 1.00 79.75 239 TYR A C 1
ATOM 1911 O O . TYR A 1 239 ? -21.194 2.737 6.452 1.00 79.75 239 TYR A O 1
ATOM 1919 N N . LEU A 1 240 ? -21.540 1.476 4.612 1.00 77.56 240 LEU A N 1
ATOM 1920 C CA . LEU A 1 240 ? -22.962 1.220 4.816 1.00 77.56 240 LEU A CA 1
ATOM 1921 C C . LEU A 1 240 ? -23.151 -0.293 4.921 1.00 77.56 240 LEU A C 1
ATOM 1923 O O . LEU A 1 240 ? -23.219 -0.985 3.909 1.00 77.56 240 LEU A O 1
ATOM 1927 N N . ASP A 1 241 ? -23.207 -0.798 6.151 1.00 78.94 241 ASP A N 1
ATOM 1928 C CA . ASP A 1 241 ? -23.365 -2.224 6.427 1.00 78.94 241 ASP A CA 1
ATOM 1929 C C . ASP A 1 241 ? -24.859 -2.576 6.332 1.00 78.94 241 ASP A C 1
ATOM 1931 O O . ASP A 1 241 ? -25.652 -2.215 7.208 1.00 78.94 241 ASP A O 1
ATOM 1935 N N . PHE A 1 242 ? -25.253 -3.304 5.284 1.00 76.00 242 PHE A N 1
ATOM 1936 C CA . PHE A 1 242 ? -26.615 -3.828 5.147 1.00 76.00 242 PHE A CA 1
ATOM 1937 C C . PHE A 1 242 ? -26.717 -5.206 5.806 1.00 76.00 242 PHE A C 1
ATOM 1939 O O . PHE A 1 242 ? -26.085 -6.171 5.367 1.00 76.00 242 PHE A O 1
ATOM 1946 N N . LEU A 1 243 ? -27.549 -5.324 6.841 1.00 71.12 243 LEU A N 1
ATOM 1947 C CA . LEU A 1 243 ? -27.866 -6.600 7.481 1.00 71.12 243 LEU A CA 1
ATOM 1948 C C . LEU A 1 243 ? -28.845 -7.374 6.591 1.00 71.12 243 LEU A C 1
ATOM 1950 O O . LEU A 1 243 ? -30.002 -6.994 6.431 1.00 71.12 243 LEU A O 1
ATOM 1954 N N . THR A 1 244 ? -28.391 -8.487 6.015 1.00 66.31 244 THR A N 1
ATOM 1955 C CA . THR A 1 244 ? -29.192 -9.263 5.046 1.00 66.31 244 THR A CA 1
ATOM 1956 C C . THR A 1 244 ? -30.300 -10.112 5.676 1.00 66.31 244 THR A C 1
ATOM 1958 O O . THR A 1 244 ? -31.097 -10.711 4.956 1.00 66.31 244 THR A O 1
ATOM 1961 N N . GLY A 1 245 ? -30.329 -10.229 7.009 1.00 60.69 245 GLY A N 1
ATOM 1962 C CA . GLY A 1 245 ? -31.208 -11.154 7.735 1.00 60.69 245 GLY A CA 1
ATOM 1963 C C . GLY A 1 245 ? -30.853 -12.640 7.565 1.00 60.69 245 GLY A C 1
ATOM 1964 O O . GLY A 1 245 ? -31.544 -13.497 8.109 1.00 60.69 245 GLY A O 1
ATOM 1965 N N . ILE A 1 246 ? -29.785 -12.963 6.827 1.00 60.09 246 ILE A N 1
ATOM 1966 C CA . ILE A 1 246 ? -29.252 -14.321 6.693 1.00 60.09 246 ILE A CA 1
ATOM 1967 C C . ILE A 1 246 ? -28.172 -14.503 7.757 1.00 60.09 246 ILE A C 1
ATOM 1969 O O . ILE A 1 246 ? -27.193 -13.765 7.769 1.00 60.09 246 ILE A O 1
ATOM 1973 N N . GLU A 1 247 ? -28.307 -15.494 8.632 1.00 47.00 247 GLU A N 1
ATOM 1974 C CA . GLU A 1 247 ? -27.272 -15.826 9.617 1.00 47.00 247 GLU A CA 1
ATOM 1975 C C . GLU A 1 247 ? -26.418 -17.009 9.155 1.00 47.00 247 GLU A C 1
ATOM 1977 O O . GLU A 1 247 ? -26.930 -18.016 8.661 1.00 47.00 247 GLU A O 1
ATOM 1982 N N . PHE A 1 248 ? -25.105 -16.924 9.374 1.00 39.12 248 PHE A N 1
ATOM 1983 C CA . PHE A 1 248 ? -24.178 -18.039 9.190 1.00 39.12 248 PHE A CA 1
ATOM 1984 C C . PHE A 1 248 ? -23.425 -18.274 10.504 1.00 39.12 248 PHE A C 1
ATOM 1986 O O . PHE A 1 248 ? -22.756 -17.379 11.011 1.00 39.12 248 PHE A O 1
ATOM 1993 N N . TYR A 1 249 ? -23.564 -19.472 11.085 1.00 51.78 249 TYR A N 1
ATOM 1994 C CA . TYR A 1 249 ? -23.068 -19.798 12.435 1.00 51.78 249 TYR A CA 1
ATOM 1995 C C . TYR A 1 249 ? -23.515 -18.796 13.526 1.00 51.78 249 TYR A C 1
ATOM 1997 O O . TYR A 1 249 ? -22.705 -18.374 14.347 1.00 51.78 249 TYR A O 1
ATOM 2005 N N . ALA A 1 250 ? -24.800 -18.413 13.525 1.00 42.06 250 ALA A N 1
ATOM 2006 C CA . ALA A 1 250 ? -25.397 -17.448 14.464 1.00 42.06 250 ALA A CA 1
ATOM 2007 C C . ALA A 1 250 ? -24.737 -16.050 14.468 1.00 42.06 250 ALA A C 1
ATOM 2009 O O . ALA A 1 250 ? -24.843 -15.305 15.438 1.00 42.06 250 ALA A O 1
ATOM 2010 N N . THR A 1 251 ? -24.053 -15.685 13.378 1.00 41.84 251 THR A N 1
ATOM 2011 C CA . THR A 1 251 ? -23.631 -14.307 13.098 1.00 41.84 251 THR A CA 1
ATOM 2012 C C . THR A 1 251 ? -24.403 -13.809 11.872 1.00 41.84 251 THR A C 1
ATOM 2014 O O . THR A 1 251 ? -24.414 -14.521 10.860 1.00 41.84 251 THR A O 1
ATOM 2017 N N . PRO A 1 252 ? -25.057 -12.633 11.914 1.00 47.06 252 PRO A N 1
ATOM 2018 C CA . PRO A 1 252 ? -25.739 -12.085 10.748 1.00 47.06 252 PRO A CA 1
ATOM 2019 C C . PRO A 1 252 ? -24.734 -11.723 9.650 1.00 47.06 252 PRO A C 1
ATOM 2021 O O . PRO A 1 252 ? -23.706 -11.094 9.899 1.00 47.06 252 PRO A O 1
ATOM 2024 N N . LEU A 1 253 ? -25.042 -12.122 8.419 1.00 50.00 253 LEU A N 1
ATOM 2025 C CA . LEU A 1 253 ? -24.288 -11.778 7.224 1.00 50.00 253 LEU A CA 1
ATOM 2026 C C . LEU A 1 253 ? -24.567 -10.313 6.863 1.00 50.00 253 LEU A C 1
ATOM 2028 O O . LEU A 1 253 ? -25.694 -9.952 6.501 1.00 50.00 253 LEU A O 1
ATOM 2032 N N . THR A 1 254 ? -23.532 -9.485 6.931 1.00 47.34 254 THR A N 1
ATOM 2033 C CA . THR A 1 254 ? -23.541 -8.121 6.403 1.00 47.34 254 THR A CA 1
ATOM 2034 C C . THR A 1 254 ? -23.047 -8.098 4.959 1.00 47.34 254 THR A C 1
ATOM 2036 O O . THR A 1 254 ? -22.134 -8.837 4.586 1.00 47.34 254 THR A O 1
ATOM 2039 N N . LEU A 1 255 ? -23.652 -7.236 4.143 1.00 51.91 255 LEU A N 1
ATOM 2040 C CA . LEU A 1 255 ? -23.073 -6.779 2.882 1.00 51.91 255 LEU A CA 1
ATOM 2041 C C . LEU A 1 255 ? -22.435 -5.404 3.109 1.00 51.91 255 LEU A C 1
ATOM 2043 O O . LEU A 1 255 ? -23.027 -4.561 3.787 1.00 51.91 255 LEU A O 1
ATOM 2047 N N . ARG A 1 256 ? -21.238 -5.229 2.547 1.00 49.25 256 ARG A N 1
ATOM 2048 C CA . ARG A 1 256 ? -20.446 -3.996 2.470 1.00 49.25 256 ARG A CA 1
ATOM 2049 C C . ARG A 1 256 ? -20.201 -3.673 1.003 1.00 49.25 256 ARG A C 1
ATOM 2051 O O . ARG A 1 256 ? -20.004 -4.655 0.249 1.00 49.25 256 ARG A O 1
#

Secondary structure (DSSP, 8-state):
------------TT-----------SSTHHHHHHHHHHHHHHHHHHHHHHS-S-EEEEEEE--SSS--EEEEEEEE--EEESSS-BTTEEEEEEEEEEEEEEEEEEPPSS--SS-EEEEEEEEEEEEEEEEEEESSSSSEEEEEEEEEEEEEEEEEEE--SHHHHHHTHHHHHHHHSEEEEEEEEEEEEEEEEEEEEEETTEEEEEEEEEEEEEEEEEEETTB----EEEEEEEEEEEEEEEEEEEEETTEEEEE-

Radius of gyration: 22.11 Å; chains: 1; bounding box: 58×36×68 Å

Foldseek 3Di:
DDDDDADDPDPPVDPPPPPQCPDDDDDCVLVVSLVVVVVVVVVVVVVQPPPQDFDFDWDWDDDPRFFIKIKTKGKDKDKDFPDPDDDQKTKIKIKMKMKMKIKTFAQDPDPDPGGKIKIKIKIKIKIKIWMWGCPDPPFKTKIKMKMKMKMKIFIAIGPPDPVCCVPVCVPCVLSRGKIWMKIKIKTKMKIKGPFCDPDPFKTKIKMKMKIWIWMWIDDIPVDPDIDIDIDIDIDIDMDIWGFPVDDDPNHTDTHD